Protein AF-A0A3D4XRP5-F1 (afdb_monomer)

Structure (mmCIF, N/CA/C/O backbone):
data_AF-A0A3D4XRP5-F1
#
_entry.id   AF-A0A3D4XRP5-F1
#
loop_
_atom_site.group_PDB
_atom_site.id
_atom_site.type_symbol
_atom_site.label_atom_id
_atom_site.label_al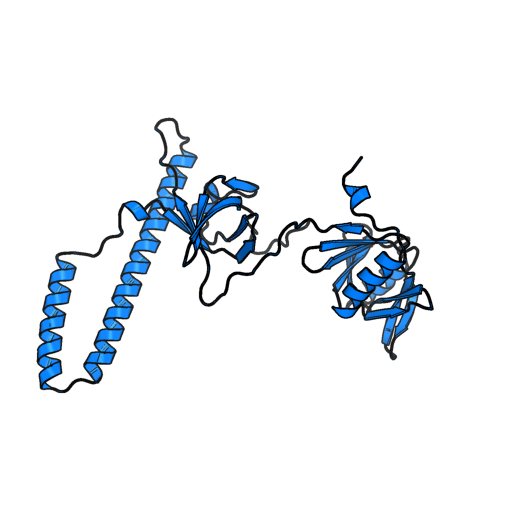t_id
_atom_site.label_comp_id
_atom_site.label_asym_id
_atom_site.label_entity_id
_atom_site.label_seq_id
_atom_site.pdbx_PDB_ins_code
_atom_site.Cartn_x
_atom_site.Cartn_y
_atom_site.Cartn_z
_atom_site.occupancy
_atom_site.B_iso_or_equiv
_atom_site.auth_seq_id
_atom_site.auth_comp_id
_atom_site.auth_asym_id
_atom_site.auth_atom_id
_atom_site.pdbx_PDB_model_num
ATOM 1 N N . MET A 1 1 ? -18.585 21.116 16.606 1.00 37.97 1 MET A N 1
ATOM 2 C CA . MET A 1 1 ? -19.011 19.734 16.906 1.00 37.97 1 MET A CA 1
ATOM 3 C C . MET A 1 1 ? -17.926 18.856 16.323 1.00 37.97 1 MET A C 1
ATOM 5 O O . MET A 1 1 ? -17.648 19.018 15.146 1.00 37.97 1 MET A O 1
ATOM 9 N N . SER A 1 2 ? -17.192 18.111 17.147 1.00 38.34 2 SER A N 1
ATOM 10 C CA . SER A 1 2 ? -16.049 17.314 16.686 1.00 38.34 2 SER A CA 1
ATOM 11 C C . SER A 1 2 ? -16.530 16.203 15.754 1.00 38.34 2 SER A C 1
ATOM 13 O O . SER A 1 2 ? -17.490 15.514 16.096 1.00 38.34 2 SER A O 1
ATOM 15 N N . ASP A 1 3 ? -15.861 16.021 14.612 1.00 48.78 3 ASP A N 1
ATOM 16 C CA . ASP A 1 3 ? -16.167 14.993 13.597 1.00 48.78 3 ASP A CA 1
ATOM 17 C C . ASP A 1 3 ? -16.326 13.574 14.184 1.00 48.78 3 ASP A C 1
ATOM 19 O O . ASP A 1 3 ? -17.028 12.735 13.619 1.00 48.78 3 ASP A O 1
ATOM 23 N N . ASP A 1 4 ? -15.745 13.338 15.362 1.00 53.81 4 ASP A N 1
ATOM 24 C CA . ASP A 1 4 ? -15.741 12.079 16.107 1.00 53.81 4 ASP A CA 1
ATOM 25 C C . ASP A 1 4 ? -17.139 11.589 16.544 1.00 53.81 4 ASP A C 1
ATOM 27 O O . ASP A 1 4 ? -17.409 10.388 16.543 1.00 53.81 4 ASP A O 1
ATOM 31 N N . ASP A 1 5 ? -18.077 12.500 16.840 1.00 60.59 5 ASP A N 1
ATOM 32 C CA . ASP A 1 5 ? -19.443 12.116 17.242 1.00 60.59 5 ASP A CA 1
ATOM 33 C C . ASP A 1 5 ? -20.288 11.631 16.052 1.00 60.59 5 ASP A C 1
ATOM 35 O O . ASP A 1 5 ? -21.207 10.829 16.229 1.00 60.59 5 ASP A O 1
ATOM 39 N N . SER A 1 6 ? -19.973 12.077 14.829 1.00 70.00 6 SER A N 1
ATOM 40 C CA . SER A 1 6 ? -20.727 11.702 13.621 1.00 70.00 6 SER A CA 1
ATOM 41 C C . SER A 1 6 ? -20.531 10.233 13.228 1.00 70.00 6 SER A C 1
ATOM 43 O O . SER A 1 6 ? -21.420 9.619 12.638 1.00 70.00 6 SER A O 1
ATOM 45 N N . ALA A 1 7 ? -19.385 9.654 13.598 1.00 85.56 7 ALA A N 1
ATOM 46 C CA . ALA A 1 7 ? -19.018 8.273 13.302 1.00 85.56 7 ALA A CA 1
ATOM 47 C C . ALA A 1 7 ? -19.453 7.275 14.391 1.00 85.56 7 ALA A C 1
ATOM 49 O O . ALA A 1 7 ? -19.288 6.061 14.225 1.00 85.56 7 ALA A O 1
ATOM 50 N N . MET A 1 8 ? -19.988 7.764 15.515 1.00 92.62 8 MET A N 1
ATOM 51 C CA . MET A 1 8 ? -20.357 6.934 16.656 1.00 92.62 8 MET A CA 1
ATOM 52 C C . MET A 1 8 ? -21.778 6.385 16.509 1.00 92.62 8 MET A C 1
ATOM 54 O O . MET A 1 8 ? -22.776 7.091 16.664 1.00 92.62 8 MET A O 1
ATOM 58 N N . LEU A 1 9 ? -21.896 5.081 16.274 1.00 93.38 9 LEU A N 1
ATOM 59 C CA . LEU A 1 9 ? -23.184 4.402 16.220 1.00 93.38 9 LEU A CA 1
ATOM 60 C C . LEU A 1 9 ? -23.665 4.081 17.634 1.00 93.38 9 LEU A C 1
ATOM 62 O O . LEU A 1 9 ? -22.993 3.370 18.375 1.00 93.38 9 LEU A O 1
ATOM 66 N N . ARG A 1 10 ? -24.861 4.561 17.984 1.00 93.75 10 ARG A N 1
ATOM 67 C CA . ARG A 1 10 ? -25.549 4.253 19.258 1.00 93.75 10 ARG A CA 1
ATOM 68 C C . ARG A 1 10 ? -26.832 3.438 19.068 1.00 93.75 10 ARG A C 1
ATOM 70 O O . ARG A 1 10 ? -27.424 2.951 20.025 1.00 93.75 10 ARG A O 1
ATOM 77 N N . ASN A 1 11 ? -27.291 3.280 17.825 1.00 93.50 11 ASN A N 1
ATOM 78 C CA . ASN A 1 11 ? -28.471 2.478 17.522 1.00 93.50 11 ASN A CA 1
ATOM 79 C C . ASN A 1 11 ? -28.131 0.982 17.609 1.00 93.50 11 ASN A C 1
ATOM 81 O O . ASN A 1 11 ? -27.345 0.472 16.810 1.00 93.50 11 ASN A O 1
ATOM 85 N N . ARG A 1 12 ? -28.778 0.262 18.534 1.00 92.50 12 ARG A N 1
ATOM 86 C CA . ARG A 1 12 ? -28.520 -1.164 18.782 1.00 92.50 12 ARG A CA 1
ATOM 87 C C . ARG A 1 12 ? -28.665 -2.038 17.535 1.00 92.50 12 ARG A C 1
ATOM 89 O O . ARG A 1 12 ? -27.840 -2.919 17.329 1.00 92.50 12 ARG A O 1
ATOM 96 N N . ALA A 1 13 ? -29.671 -1.809 16.690 1.00 92.12 13 ALA A N 1
ATOM 97 C CA . ALA A 1 13 ? -29.862 -2.611 15.480 1.00 92.12 13 ALA A CA 1
ATOM 98 C C . ALA A 1 13 ? -28.708 -2.414 14.482 1.00 92.12 13 ALA A C 1
ATOM 100 O O . ALA A 1 13 ? -28.219 -3.389 13.911 1.00 92.12 13 ALA A O 1
ATOM 101 N N . MET A 1 14 ? -28.222 -1.176 14.328 1.00 92.94 14 MET A N 1
ATOM 102 C CA . MET A 1 14 ? -27.056 -0.878 13.487 1.00 92.94 14 MET A CA 1
ATOM 103 C C . MET A 1 14 ? -25.769 -1.485 14.050 1.00 92.94 14 MET A C 1
ATOM 105 O O . MET A 1 14 ? -25.023 -2.115 13.307 1.00 92.94 14 MET A O 1
ATOM 109 N N . ILE A 1 15 ? -25.538 -1.356 15.361 1.00 95.38 15 ILE A N 1
ATOM 110 C CA . ILE A 1 15 ? -24.381 -1.956 16.043 1.00 95.38 15 ILE A CA 1
ATOM 111 C C . ILE A 1 15 ? -24.353 -3.467 15.793 1.00 95.38 15 ILE A C 1
ATOM 113 O O . ILE A 1 15 ? -23.341 -4.020 15.367 1.00 95.38 15 ILE A O 1
ATOM 117 N N . VAL A 1 16 ? -25.488 -4.134 16.004 1.00 95.25 16 VAL A N 1
ATOM 118 C CA . VAL A 1 16 ? -25.624 -5.580 15.820 1.00 95.25 16 VAL A CA 1
ATOM 119 C C . VAL A 1 16 ? -25.380 -6.000 14.373 1.00 95.25 16 VAL A C 1
ATOM 121 O O . VAL A 1 16 ? -24.673 -6.979 14.145 1.00 95.25 16 VAL A O 1
ATOM 124 N N . ASN A 1 17 ? -25.938 -5.273 13.403 1.00 94.88 17 ASN A N 1
ATOM 125 C CA . ASN A 1 17 ? -25.740 -5.566 11.985 1.00 94.88 17 ASN A CA 1
ATOM 126 C C . ASN A 1 17 ? -24.255 -5.453 11.597 1.00 94.88 17 ASN A C 1
ATOM 128 O O . ASN A 1 17 ? -23.679 -6.378 11.026 1.00 94.88 17 ASN A O 1
ATOM 132 N N . ASN A 1 18 ? -23.603 -4.364 12.002 1.00 95.19 18 ASN A N 1
ATOM 133 C CA . ASN A 1 18 ? -22.201 -4.118 11.689 1.00 95.19 18 ASN A CA 1
ATOM 134 C C . ASN A 1 18 ? -21.276 -5.144 12.363 1.00 95.19 18 ASN A C 1
ATOM 136 O O . ASN A 1 18 ? -20.392 -5.696 11.710 1.00 95.19 18 ASN A O 1
ATOM 140 N N . LEU A 1 19 ? -21.509 -5.483 13.634 1.00 96.00 19 LEU A N 1
ATOM 141 C CA . LEU A 1 19 ? -20.750 -6.534 14.325 1.00 96.00 19 LEU A CA 1
ATOM 142 C C . LEU A 1 19 ? -20.982 -7.917 13.698 1.00 96.00 19 LEU A C 1
ATOM 144 O O . LEU A 1 19 ? -20.038 -8.697 13.577 1.00 96.00 19 LEU A O 1
ATOM 148 N N . ALA A 1 20 ? -22.196 -8.211 13.222 1.00 95.44 20 ALA A N 1
ATOM 149 C CA . ALA A 1 20 ? -22.474 -9.436 12.474 1.00 95.44 20 ALA A CA 1
ATOM 150 C C . ALA A 1 20 ? -21.698 -9.492 11.146 1.00 95.44 20 ALA A C 1
ATOM 152 O O . ALA A 1 20 ? -21.226 -10.564 10.762 1.00 95.44 20 ALA A O 1
ATOM 153 N N . MET A 1 21 ? -21.500 -8.354 10.468 1.00 95.88 21 MET A N 1
ATOM 154 C CA . MET A 1 21 ? -20.631 -8.282 9.289 1.00 95.88 21 MET A CA 1
ATOM 155 C C . MET A 1 21 ? -19.173 -8.605 9.635 1.00 95.88 21 MET A C 1
ATOM 157 O O . MET A 1 21 ? -18.540 -9.364 8.900 1.00 95.88 21 MET A O 1
ATOM 161 N N . LEU A 1 22 ? -18.652 -8.095 10.754 1.00 96.31 22 LEU A N 1
ATOM 162 C CA . LEU A 1 22 ? -17.289 -8.410 11.202 1.00 96.31 22 LEU A CA 1
ATOM 163 C C . LEU A 1 22 ? -17.122 -9.901 11.527 1.00 96.31 22 LEU A C 1
ATOM 165 O O . LEU A 1 22 ? -16.158 -10.530 11.093 1.00 96.31 22 LEU A O 1
ATOM 169 N N . VAL A 1 23 ? -18.094 -10.485 12.236 1.00 96.44 23 VAL A N 1
ATOM 170 C CA . VAL A 1 23 ? -18.140 -11.922 12.555 1.00 96.44 23 VAL A CA 1
ATOM 171 C C . VAL A 1 23 ? -18.177 -12.767 11.281 1.00 96.44 23 VAL A C 1
ATOM 173 O O . VAL A 1 23 ? -17.403 -13.711 11.133 1.00 96.44 23 VAL A O 1
ATOM 176 N N . LYS A 1 24 ? -19.045 -12.417 10.323 1.00 95.75 24 LYS A N 1
ATOM 177 C CA . LYS A 1 24 ? -19.180 -13.144 9.051 1.00 95.75 24 LYS A CA 1
ATOM 178 C C . LYS A 1 24 ? -17.863 -13.194 8.272 1.00 95.75 24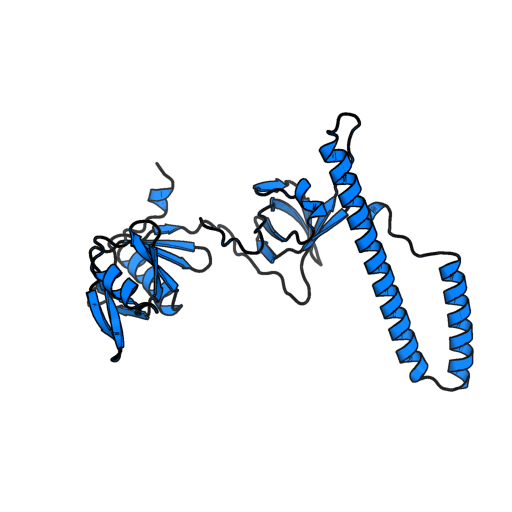 LYS A C 1
ATOM 180 O O . LYS A 1 24 ? -17.574 -14.207 7.640 1.00 95.75 24 LYS A O 1
ATOM 185 N N . ASN A 1 25 ? -17.073 -12.122 8.331 1.00 94.44 25 ASN A N 1
ATOM 186 C CA . ASN A 1 25 ? -15.774 -12.025 7.666 1.00 94.44 25 ASN A CA 1
ATOM 187 C C . ASN A 1 25 ? -14.600 -12.494 8.542 1.00 94.44 25 ASN A C 1
ATOM 189 O O . ASN A 1 25 ? -13.457 -12.387 8.106 1.00 94.44 25 ASN A O 1
ATOM 193 N N . LYS A 1 26 ? -14.863 -13.017 9.752 1.00 92.00 26 LYS A N 1
ATOM 194 C CA . LYS A 1 26 ? -13.847 -13.451 10.725 1.00 92.00 26 LYS A CA 1
ATOM 195 C C . LYS A 1 26 ? -12.766 -12.390 10.938 1.00 92.00 26 LYS A C 1
ATOM 197 O O . LYS A 1 26 ? -11.572 -12.674 10.862 1.00 92.00 26 LYS A O 1
ATOM 202 N N . CYS A 1 27 ? -13.186 -11.144 11.145 1.00 90.81 27 CYS A N 1
ATOM 203 C CA . CYS A 1 27 ? -12.250 -10.041 11.293 1.00 90.81 27 CYS A CA 1
ATOM 204 C C . CYS A 1 27 ? -11.334 -10.248 12.502 1.00 90.81 27 CYS A C 1
ATOM 206 O O . CYS A 1 27 ? -11.801 -10.536 13.609 1.00 90.81 27 CYS A O 1
ATOM 208 N N . ASN A 1 28 ? -10.038 -10.029 12.281 1.00 94.31 28 ASN A N 1
ATOM 209 C CA . ASN A 1 28 ? -9.062 -9.894 13.351 1.00 94.31 28 ASN A CA 1
ATOM 210 C C . ASN A 1 28 ? -9.338 -8.607 14.129 1.00 94.31 28 ASN A C 1
ATOM 212 O O . ASN A 1 28 ? -9.561 -7.549 13.537 1.00 94.31 28 ASN A O 1
ATOM 216 N N . VAL A 1 29 ? -9.295 -8.685 15.450 1.00 95.56 29 VAL A N 1
ATOM 217 C CA . VAL A 1 29 ? -9.537 -7.568 16.357 1.00 95.56 29 VAL A CA 1
ATOM 218 C C . VAL A 1 29 ? -8.400 -7.499 17.364 1.00 95.56 29 VAL A C 1
ATOM 220 O O . VAL A 1 29 ? -8.018 -8.504 17.957 1.00 95.56 29 VAL A O 1
ATOM 223 N N . SER A 1 30 ? -7.871 -6.300 17.570 1.00 96.31 30 SER A N 1
ATOM 224 C CA . SER A 1 30 ? -6.855 -6.029 18.581 1.00 96.31 30 SER A CA 1
ATOM 225 C C . SER A 1 30 ? -7.525 -5.505 19.846 1.00 96.31 30 SER A C 1
ATOM 227 O O . SER A 1 30 ? -8.143 -4.441 19.819 1.00 96.31 30 SER A O 1
ATOM 229 N N . ALA A 1 31 ? -7.391 -6.232 20.953 1.00 95.75 31 ALA A N 1
ATOM 230 C CA . ALA A 1 31 ? -7.845 -5.811 22.273 1.00 95.75 31 ALA A CA 1
ATOM 231 C C . ALA A 1 31 ? -6.710 -5.100 23.026 1.00 95.75 31 ALA A C 1
ATOM 233 O O . ALA A 1 31 ? -5.609 -5.641 23.145 1.00 95.75 31 ALA A O 1
ATOM 234 N N . SER A 1 32 ? -6.959 -3.896 23.536 1.00 92.94 32 SER A N 1
ATOM 235 C CA . SER A 1 32 ? -5.997 -3.135 24.340 1.00 92.94 32 SER A CA 1
ATOM 236 C C . SER A 1 32 ? -5.906 -3.697 25.756 1.00 92.94 32 SER A C 1
ATOM 238 O O . SER A 1 32 ? -6.923 -3.871 26.428 1.00 92.94 32 SER A O 1
ATOM 240 N N . LEU A 1 33 ? -4.682 -3.964 26.220 1.00 89.62 33 LEU A N 1
ATOM 241 C CA . LEU A 1 33 ? -4.407 -4.532 27.546 1.00 89.62 33 LEU A CA 1
ATOM 242 C C . LEU A 1 33 ? -3.880 -3.495 28.552 1.00 89.62 33 LEU A C 1
ATOM 244 O O . LEU A 1 33 ? -3.468 -3.857 29.655 1.00 89.62 33 LEU A O 1
ATOM 248 N N . GLY A 1 34 ? -3.869 -2.217 28.162 1.00 81.69 34 GLY A N 1
ATOM 249 C CA . GLY A 1 34 ? -3.221 -1.127 28.888 1.00 81.69 34 GLY A CA 1
ATOM 250 C C . GLY A 1 34 ? -1.795 -0.850 28.396 1.00 81.69 34 GLY A C 1
ATOM 251 O O . GLY A 1 34 ? -1.057 -1.745 27.981 1.00 81.69 34 GLY A O 1
ATOM 252 N N . GLY A 1 35 ? -1.396 0.424 28.424 1.00 81.38 35 GLY A N 1
ATOM 253 C CA . GLY A 1 35 ? -0.098 0.857 27.903 1.00 81.38 35 GLY A CA 1
ATOM 254 C C . GLY A 1 35 ? 0.025 0.626 26.392 1.00 81.38 35 GLY A C 1
ATOM 255 O O . GLY A 1 35 ? -0.789 1.124 25.621 1.00 81.38 35 GLY A O 1
ATOM 256 N N . LYS A 1 36 ? 1.064 -0.106 25.965 1.00 83.56 36 LYS A N 1
ATOM 257 C CA . LYS A 1 36 ? 1.329 -0.437 24.547 1.00 83.56 36 LYS A CA 1
ATOM 258 C C . LYS A 1 36 ? 1.004 -1.893 24.187 1.00 83.56 36 LYS A C 1
ATOM 260 O O . LYS A 1 36 ? 1.242 -2.300 23.051 1.00 83.56 36 LYS A O 1
ATOM 265 N N . GLU A 1 37 ? 0.517 -2.687 25.137 1.00 88.38 37 GLU A N 1
ATOM 266 C CA . GLU A 1 37 ? 0.269 -4.114 24.934 1.00 88.38 37 GLU A CA 1
ATOM 267 C C . GLU A 1 37 ? -1.120 -4.352 24.338 1.00 88.38 37 GLU A C 1
ATOM 269 O O . GLU A 1 37 ? -2.115 -3.771 24.774 1.00 88.38 37 GLU A O 1
ATOM 274 N N . THR A 1 38 ? -1.187 -5.237 23.345 1.00 93.69 38 THR A N 1
ATOM 275 C CA . THR A 1 38 ? -2.438 -5.626 22.687 1.00 93.69 38 THR A CA 1
ATOM 276 C C . THR A 1 38 ? -2.494 -7.138 22.511 1.00 93.69 38 THR A C 1
ATOM 278 O O . THR A 1 38 ? -1.463 -7.787 22.336 1.00 93.69 38 THR A O 1
ATOM 281 N N . LEU A 1 39 ? -3.701 -7.694 22.566 1.00 95.44 39 LEU A N 1
ATOM 282 C CA . LEU A 1 39 ? -3.988 -9.082 22.219 1.00 95.44 39 LEU A CA 1
ATOM 283 C C . LEU A 1 39 ? -4.680 -9.118 20.859 1.00 95.44 39 LEU A C 1
ATOM 285 O O . LEU A 1 39 ? -5.717 -8.480 20.686 1.00 95.44 39 LEU A O 1
ATOM 289 N N . LEU A 1 40 ? -4.148 -9.898 19.922 1.00 95.94 40 LEU A N 1
ATOM 290 C CA . LEU A 1 40 ? -4.849 -10.206 18.680 1.00 95.94 40 LEU A CA 1
ATOM 291 C C . LEU A 1 40 ? -5.832 -11.360 18.915 1.00 95.94 40 LEU A C 1
ATOM 293 O O . LEU A 1 40 ? -5.440 -12.424 19.393 1.00 95.94 40 LEU A O 1
ATOM 297 N N . THR A 1 41 ? -7.096 -11.141 18.574 1.00 95.25 41 THR A N 1
ATOM 298 C CA . THR A 1 41 ? -8.198 -12.109 18.661 1.00 95.25 41 THR A CA 1
ATOM 299 C C . THR A 1 41 ? -9.067 -12.024 17.397 1.00 95.25 41 THR A C 1
ATOM 301 O O . THR A 1 41 ? -8.816 -11.199 16.518 1.00 95.25 41 THR A O 1
ATOM 304 N N . VAL A 1 42 ? -10.076 -12.884 17.268 1.00 96.62 42 VAL A N 1
ATOM 305 C CA . VAL A 1 42 ? -10.981 -12.962 16.113 1.00 96.62 42 VAL A CA 1
ATOM 306 C C . VAL A 1 42 ? -12.424 -12.984 16.591 1.00 96.62 42 VAL A C 1
ATOM 308 O O . VAL A 1 42 ? -12.754 -13.711 17.523 1.00 96.62 42 VAL A O 1
ATOM 311 N N . LEU A 1 43 ? -13.306 -12.233 15.931 1.00 95.88 43 LEU A N 1
ATOM 312 C CA . LEU A 1 43 ? -14.751 -12.323 16.159 1.00 95.88 43 LEU A CA 1
ATOM 313 C C . LEU A 1 43 ? -15.305 -13.606 15.518 1.00 95.88 43 LEU A C 1
ATOM 315 O O . LEU A 1 43 ? -15.298 -13.735 14.293 1.00 95.88 43 LEU A O 1
ATOM 319 N N . ILE A 1 44 ? -15.795 -14.549 16.331 1.00 95.69 44 ILE A N 1
ATOM 320 C CA . ILE A 1 44 ? -16.234 -15.875 15.855 1.00 95.69 44 ILE A CA 1
ATOM 321 C C . ILE A 1 44 ? -17.752 -15.958 15.695 1.00 95.69 44 ILE A C 1
ATOM 323 O O . ILE A 1 44 ? -18.243 -16.555 14.735 1.00 95.69 44 ILE A O 1
ATOM 327 N N . ALA A 1 45 ? -18.510 -15.416 16.649 1.00 96.00 45 ALA A N 1
ATOM 328 C CA . ALA A 1 45 ? -19.965 -15.533 16.656 1.00 96.00 45 ALA A CA 1
ATOM 329 C C . ALA A 1 45 ? -20.633 -14.347 17.355 1.00 96.00 45 ALA A C 1
ATOM 331 O O . ALA A 1 45 ? -20.053 -13.716 18.235 1.00 96.00 45 ALA A O 1
ATOM 332 N N . ILE A 1 46 ? -21.885 -14.086 16.990 1.00 95.44 46 ILE A N 1
ATOM 333 C CA . ILE A 1 46 ? -22.765 -13.128 17.659 1.00 95.44 46 ILE A CA 1
ATOM 334 C C . ILE A 1 46 ? -24.079 -13.828 18.011 1.00 95.44 46 ILE A C 1
ATOM 336 O O . ILE A 1 46 ? -24.670 -14.510 17.174 1.00 95.44 46 ILE A O 1
ATOM 340 N N . ASN A 1 47 ? -24.530 -13.682 19.256 1.00 93.38 47 ASN A N 1
ATOM 341 C CA . ASN A 1 47 ? -25.809 -14.190 19.731 1.00 93.38 47 ASN A CA 1
ATOM 342 C C . ASN A 1 47 ? -26.764 -13.020 19.984 1.00 93.38 47 ASN A C 1
ATOM 344 O O . ASN A 1 47 ? -26.677 -12.315 20.989 1.00 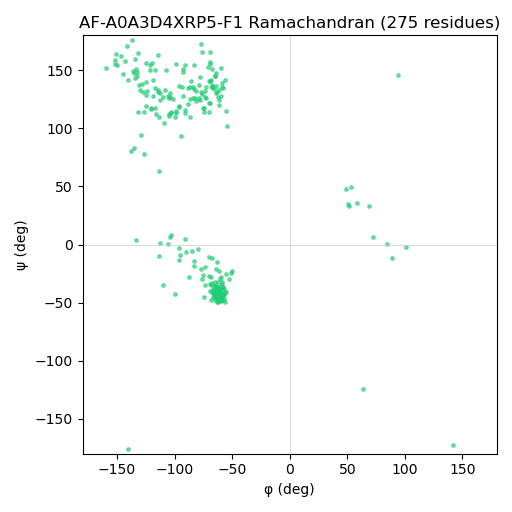93.38 47 ASN A O 1
ATOM 348 N N . HIS A 1 48 ? -27.717 -12.839 19.072 1.00 87.50 48 HIS A N 1
ATOM 349 C CA . HIS A 1 48 ? -28.702 -11.762 19.151 1.00 87.50 48 HIS A CA 1
ATOM 350 C C . HIS A 1 48 ? -29.649 -11.885 20.351 1.00 87.50 48 HIS A C 1
ATOM 352 O O . HIS A 1 48 ? -30.077 -10.863 20.881 1.00 87.50 48 HIS A O 1
ATOM 358 N N . LYS A 1 49 ? -29.980 -13.115 20.774 1.00 86.81 49 LYS A N 1
ATOM 359 C CA . LYS A 1 49 ? -30.922 -13.356 21.878 1.00 86.81 49 LYS A CA 1
ATOM 360 C C . LYS A 1 49 ? -30.285 -13.056 23.228 1.00 86.81 49 LYS A C 1
ATOM 362 O O . LYS A 1 49 ? -30.901 -12.406 24.061 1.00 86.81 49 LYS A O 1
ATOM 367 N N . GLU A 1 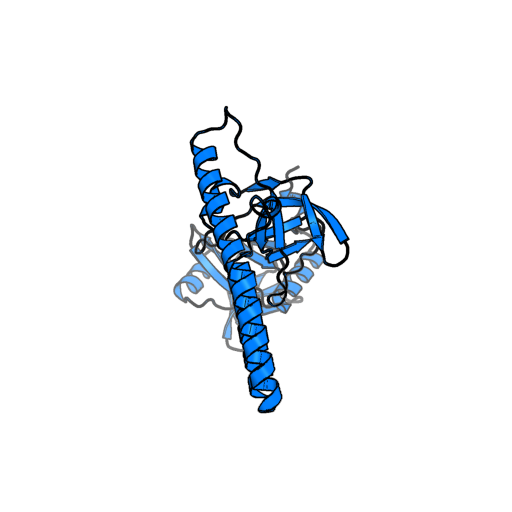50 ? -29.055 -13.519 23.422 1.00 88.44 50 GLU A N 1
ATOM 368 C CA . GLU A 1 50 ? -28.311 -13.308 24.670 1.00 88.44 50 GLU A CA 1
ATOM 369 C C . GLU A 1 50 ? -27.611 -11.947 24.715 1.00 88.44 50 GLU A C 1
ATOM 371 O O . GLU A 1 50 ? -27.181 -11.509 25.777 1.00 88.44 50 GLU A O 1
ATOM 376 N N . GLY A 1 51 ? -27.503 -11.258 23.577 1.00 92.12 51 GLY A N 1
ATOM 377 C CA . GLY A 1 51 ? -26.808 -9.980 23.498 1.00 92.12 51 GLY A CA 1
ATOM 378 C C . GLY A 1 51 ? -25.299 -10.124 23.687 1.00 92.12 51 GLY A C 1
ATOM 379 O O . GLY A 1 51 ? -24.677 -9.231 24.261 1.00 92.12 51 GLY A O 1
ATOM 380 N N . THR A 1 52 ? -24.722 -11.240 23.234 1.00 94.94 52 THR A N 1
ATOM 381 C CA . THR A 1 52 ? -23.312 -11.587 23.450 1.00 94.94 52 THR A CA 1
ATOM 382 C C . THR A 1 52 ? -22.558 -11.782 22.143 1.00 94.94 52 THR A C 1
ATOM 384 O O . THR A 1 52 ? -23.127 -12.114 21.100 1.00 94.94 52 THR A O 1
ATOM 387 N N . ILE A 1 53 ? -21.249 -11.572 22.202 1.00 96.44 53 ILE A N 1
ATOM 388 C CA . ILE A 1 53 ? -20.306 -11.811 21.115 1.00 96.44 53 ILE A CA 1
ATOM 389 C C . ILE A 1 53 ? -19.221 -12.741 21.638 1.00 96.44 53 ILE A C 1
ATOM 391 O O . ILE A 1 53 ? -18.765 -12.611 22.775 1.00 96.44 53 ILE A O 1
ATOM 395 N N . VAL A 1 54 ? -18.824 -13.684 20.793 1.00 96.81 54 VAL A N 1
ATOM 396 C CA . VAL A 1 54 ? -17.780 -14.662 21.071 1.00 96.81 54 VAL A CA 1
ATOM 397 C C . VAL A 1 54 ? -16.529 -14.281 20.295 1.00 96.81 54 VAL A C 1
ATOM 399 O O . VAL A 1 54 ? -16.590 -14.119 19.071 1.00 96.81 54 VAL A O 1
ATOM 402 N N . LEU A 1 55 ? -15.402 -14.186 20.997 1.00 97.00 55 LEU A N 1
ATOM 403 C CA . LEU A 1 55 ? -14.085 -13.995 20.402 1.00 97.00 55 LEU A CA 1
ATOM 404 C C . LEU A 1 55 ? -13.176 -15.180 20.698 1.00 97.00 55 LEU A C 1
ATOM 406 O O . LEU A 1 55 ? -13.305 -15.825 21.739 1.00 97.00 55 LEU A O 1
ATOM 410 N N . ASP A 1 56 ? -12.252 -15.449 19.787 1.00 96.06 56 ASP A N 1
ATOM 411 C CA . ASP A 1 56 ? -11.266 -16.508 19.973 1.00 96.06 56 ASP A CA 1
ATOM 412 C C . ASP A 1 56 ? -10.262 -16.165 21.072 1.00 96.06 56 ASP A C 1
ATOM 414 O O . ASP A 1 56 ? -9.997 -14.993 21.360 1.00 96.06 56 ASP A O 1
ATOM 418 N N . TYR A 1 57 ? -9.640 -17.180 21.652 1.00 94.94 57 TYR A N 1
ATOM 419 C CA . TYR A 1 57 ? -8.424 -16.948 22.416 1.00 94.94 57 TYR A CA 1
ATOM 420 C C . TYR A 1 57 ? -7.292 -16.546 21.475 1.00 94.94 57 TYR A C 1
ATOM 422 O O . TYR A 1 57 ? -7.155 -17.065 20.369 1.00 94.94 57 TYR A O 1
ATOM 430 N N . GLY A 1 58 ? -6.470 -15.593 21.909 1.00 91.56 58 GLY A N 1
ATOM 431 C CA . GLY A 1 58 ? -5.246 -15.293 21.182 1.00 91.56 58 GLY A CA 1
ATOM 432 C C . GLY A 1 58 ? -4.177 -16.346 21.465 1.00 91.56 58 GLY A C 1
ATOM 433 O O . GLY A 1 58 ? -4.313 -17.194 22.347 1.00 91.56 58 GLY A O 1
ATOM 434 N N . SER A 1 59 ? -3.065 -16.258 20.743 1.00 90.31 59 SER A N 1
ATOM 435 C CA . SER A 1 59 ? -1.977 -17.243 20.804 1.00 90.31 59 SER A CA 1
ATOM 436 C C . SER A 1 59 ? -1.172 -17.248 22.111 1.00 90.31 59 SER A C 1
ATOM 438 O O . SER A 1 59 ? -0.361 -18.146 22.319 1.00 90.31 59 SER A O 1
ATOM 440 N N . SER A 1 60 ? -1.354 -16.256 22.989 1.00 93.31 60 SER A N 1
ATOM 441 C CA . SER A 1 60 ? -0.605 -16.128 24.242 1.00 93.31 60 SER A CA 1
ATOM 442 C C . SER A 1 60 ? -1.518 -16.252 25.455 1.00 93.31 60 SER A C 1
ATOM 444 O O . SER A 1 60 ? -2.284 -15.338 25.759 1.00 93.31 60 SER A O 1
ATOM 446 N N . ASP A 1 61 ? -1.358 -17.333 26.220 1.00 92.06 61 ASP A N 1
ATOM 447 C CA . ASP A 1 61 ? -2.101 -17.560 27.467 1.00 92.06 61 ASP A CA 1
ATOM 448 C C . ASP A 1 61 ? -1.894 -16.453 28.503 1.00 92.06 61 ASP A C 1
ATOM 450 O O . ASP A 1 61 ? -2.806 -16.115 29.260 1.00 92.06 61 ASP A O 1
ATOM 454 N N . PHE A 1 62 ? -0.695 -15.866 28.536 1.00 93.62 62 PHE A N 1
ATOM 455 C CA . PHE A 1 62 ? -0.396 -14.730 29.402 1.00 93.62 62 PHE A CA 1
ATOM 456 C C . PHE A 1 62 ? -1.267 -13.520 29.043 1.00 93.62 62 PHE A C 1
ATOM 458 O O . PHE A 1 62 ? -1.914 -12.942 29.917 1.00 93.62 62 PHE A O 1
ATOM 465 N N . LEU A 1 63 ? -1.330 -13.170 27.755 1.00 94.31 63 LEU A N 1
ATOM 466 C CA . LEU A 1 63 ? -2.146 -12.053 27.282 1.00 94.31 63 LEU A CA 1
ATOM 467 C C . LEU A 1 63 ? -3.647 -12.358 27.396 1.00 94.31 63 LEU A C 1
ATOM 469 O O . LEU A 1 63 ? -4.415 -11.464 27.746 1.00 94.31 63 LEU A O 1
ATOM 473 N N . ASN A 1 64 ? -4.056 -13.616 27.199 1.00 95.19 64 ASN A N 1
ATOM 474 C CA . ASN A 1 64 ? -5.436 -14.057 27.405 1.00 95.19 64 ASN A CA 1
ATOM 475 C C . ASN A 1 64 ? -5.879 -13.825 28.858 1.00 95.19 64 ASN A C 1
ATOM 477 O O . ASN A 1 64 ? -6.913 -13.207 29.105 1.00 95.19 64 ASN A O 1
ATOM 481 N N . LYS A 1 65 ? -5.062 -14.250 29.832 1.00 93.88 65 LYS A N 1
ATOM 482 C CA . LYS A 1 65 ? -5.321 -14.008 31.262 1.00 93.88 65 LYS A CA 1
ATOM 483 C C . LYS A 1 65 ? -5.318 -12.522 31.606 1.00 93.88 65 LYS A C 1
ATOM 485 O O . LYS A 1 65 ? -6.112 -12.088 32.435 1.00 93.88 65 LYS A O 1
ATOM 490 N N . LYS A 1 66 ? -4.440 -11.745 30.969 1.00 94.12 66 LYS A N 1
ATOM 491 C CA . LYS A 1 66 ? -4.358 -10.298 31.170 1.00 94.12 66 LYS A CA 1
ATOM 492 C C . LYS A 1 66 ? -5.603 -9.579 30.658 1.00 94.12 66 LYS A C 1
ATOM 494 O O . LYS A 1 66 ? -6.106 -8.717 31.361 1.00 94.12 66 LYS A O 1
ATOM 499 N N . LEU A 1 67 ? -6.150 -9.957 29.501 1.00 94.88 67 LEU A N 1
ATOM 500 C CA . LEU A 1 67 ? -7.379 -9.344 28.982 1.00 94.88 67 LEU A CA 1
ATOM 501 C C . LEU A 1 67 ? -8.546 -9.470 29.972 1.00 94.88 67 LEU A C 1
ATOM 503 O O . LEU A 1 67 ? -9.304 -8.521 30.151 1.00 94.88 67 LEU A O 1
ATOM 507 N N . LEU A 1 68 ? -8.655 -10.610 30.659 1.00 94.69 68 LEU A N 1
ATOM 508 C CA . LEU A 1 68 ? -9.707 -10.861 31.649 1.00 94.69 68 LEU A CA 1
ATOM 509 C C . LEU A 1 68 ? -9.638 -9.935 32.876 1.00 94.69 68 LEU A C 1
ATOM 511 O O . LEU A 1 68 ? -10.639 -9.786 33.573 1.00 94.69 68 LEU A O 1
ATOM 515 N N . SER A 1 69 ? -8.482 -9.326 33.166 1.00 92.38 69 SER A N 1
ATOM 516 C CA . SER A 1 69 ? -8.328 -8.383 34.283 1.00 92.38 69 SER A CA 1
ATOM 517 C C . SER A 1 69 ? -8.481 -6.914 33.876 1.00 92.38 69 SER A C 1
ATOM 519 O O . SER A 1 69 ? -8.565 -6.045 34.748 1.00 92.38 69 SER A O 1
ATOM 521 N N . VAL A 1 70 ? -8.546 -6.620 32.573 1.00 92.62 70 VAL A N 1
ATOM 522 C CA . VAL A 1 70 ? -8.724 -5.259 32.055 1.00 92.62 70 VAL A CA 1
ATOM 523 C C . VAL A 1 70 ? -10.165 -4.816 32.286 1.00 92.62 70 VAL A C 1
ATOM 525 O O . VAL A 1 70 ? -11.116 -5.486 31.887 1.00 92.62 70 VAL A O 1
ATOM 528 N N . LYS A 1 71 ? -10.329 -3.650 32.916 1.00 90.19 71 LYS A N 1
ATOM 529 C CA . LYS A 1 71 ? -11.625 -2.970 33.005 1.00 90.19 71 LYS A CA 1
ATOM 530 C C . LYS A 1 71 ? -11.845 -2.145 31.744 1.00 90.19 71 LYS A C 1
ATOM 532 O O . LYS A 1 71 ? -10.939 -1.421 31.342 1.00 90.19 71 LYS A O 1
ATOM 537 N N . ASN A 1 72 ? -13.044 -2.215 31.175 1.00 91.69 72 ASN A N 1
ATOM 538 C CA . ASN A 1 72 ? -13.426 -1.473 29.974 1.00 91.69 72 ASN A CA 1
ATOM 539 C C . ASN A 1 72 ? -12.467 -1.653 28.774 1.00 91.69 72 ASN A C 1
ATOM 541 O O . ASN A 1 72 ? -12.011 -0.651 28.215 1.00 91.69 72 ASN A O 1
ATOM 545 N N . PRO A 1 73 ? -12.094 -2.891 28.386 1.00 93.94 73 PRO A N 1
ATOM 546 C CA . PRO A 1 73 ? -11.160 -3.101 27.285 1.00 93.94 73 PRO A CA 1
ATOM 547 C C . PRO A 1 73 ? -11.669 -2.493 25.975 1.00 93.94 73 PRO A C 1
ATOM 549 O O . PRO A 1 73 ? -12.829 -2.668 25.591 1.00 93.94 73 PRO A O 1
ATOM 552 N N . GLN A 1 74 ? -10.759 -1.810 25.278 1.00 95.25 74 GLN A N 1
ATOM 553 C CA . GLN A 1 74 ? -10.981 -1.279 23.937 1.00 95.25 74 GLN A CA 1
ATOM 554 C C . GLN A 1 74 ? -10.606 -2.320 22.887 1.00 95.25 74 GLN A C 1
ATOM 556 O O . GLN A 1 74 ? -9.525 -2.907 22.939 1.00 95.25 74 GLN A O 1
ATOM 561 N N . PHE A 1 75 ? -11.466 -2.479 21.893 1.00 96.81 75 PHE A N 1
ATOM 562 C CA . PHE A 1 75 ? -11.267 -3.342 20.741 1.00 96.81 75 PHE A CA 1
ATOM 563 C C . PHE A 1 75 ? -11.176 -2.495 19.480 1.00 96.81 75 PHE A C 1
ATOM 565 O O . PHE A 1 75 ? -12.007 -1.616 19.264 1.00 96.81 75 PHE A O 1
ATOM 572 N N . ASN A 1 76 ? -10.179 -2.773 18.643 1.00 96.00 76 ASN A N 1
ATOM 573 C CA . ASN A 1 76 ? -9.924 -2.049 17.403 1.00 96.00 76 ASN A CA 1
ATOM 574 C C . ASN A 1 76 ? -9.795 -3.021 16.230 1.00 96.00 76 ASN A C 1
ATOM 576 O O . ASN A 1 76 ? -9.145 -4.062 16.341 1.00 96.00 76 ASN A O 1
ATOM 580 N N . THR A 1 77 ? -10.380 -2.674 15.089 1.00 95.25 77 THR A N 1
ATOM 581 C CA . THR A 1 77 ? -10.188 -3.400 13.830 1.00 95.25 77 THR A CA 1
ATOM 582 C C . THR A 1 77 ? -10.347 -2.470 12.630 1.00 95.25 77 THR A C 1
ATOM 584 O O . THR A 1 77 ? -10.862 -1.357 12.742 1.00 95.25 77 THR A O 1
ATOM 587 N N . VAL A 1 78 ? -9.884 -2.926 11.469 1.00 91.69 78 VAL A N 1
ATOM 588 C CA . VAL A 1 78 ? -10.114 -2.265 10.186 1.00 91.69 78 VAL A CA 1
ATOM 589 C C . VAL A 1 78 ? -10.840 -3.245 9.279 1.00 91.69 78 VAL A C 1
ATOM 591 O O . VAL A 1 78 ? -10.306 -4.297 8.933 1.00 91.69 78 VAL A O 1
ATOM 594 N N . PHE A 1 79 ? -12.054 -2.888 8.872 1.00 90.50 79 PHE A N 1
ATOM 595 C CA . PHE A 1 79 ? -12.895 -3.714 8.014 1.00 90.50 79 PHE A CA 1
ATOM 596 C C . PHE A 1 79 ? -13.081 -3.045 6.654 1.00 90.50 79 PHE A C 1
ATOM 598 O O . PHE A 1 79 ? -13.729 -2.010 6.555 1.00 90.50 79 PHE A O 1
ATOM 605 N N . ASN A 1 80 ? -12.489 -3.598 5.592 1.00 84.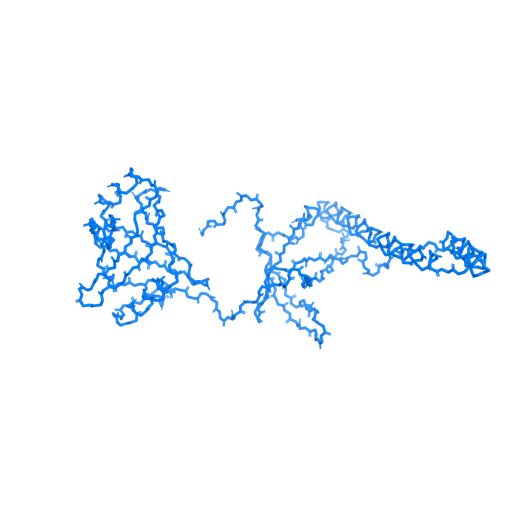44 80 ASN A N 1
ATOM 606 C CA . ASN A 1 80 ? -12.543 -3.026 4.236 1.00 84.44 80 ASN A CA 1
ATOM 607 C C . ASN A 1 80 ? -12.134 -1.534 4.165 1.00 84.44 80 ASN A C 1
ATOM 609 O O . ASN A 1 80 ? -12.640 -0.762 3.352 1.00 84.44 80 ASN A O 1
ATOM 613 N N . GLY A 1 81 ? -11.195 -1.119 5.022 1.00 79.94 81 GLY A N 1
ATOM 614 C CA . GLY A 1 81 ? -10.740 0.271 5.137 1.00 79.94 81 GLY A CA 1
ATOM 615 C C . GLY A 1 81 ? -11.589 1.164 6.049 1.00 79.94 81 GLY A C 1
ATOM 616 O O . GLY A 1 81 ? -11.249 2.335 6.202 1.00 79.94 81 GLY A O 1
ATOM 617 N N . ILE A 1 82 ? -12.645 0.624 6.662 1.00 88.44 82 ILE A N 1
ATOM 618 C CA . ILE A 1 82 ? -13.453 1.276 7.698 1.00 88.44 82 ILE A CA 1
ATOM 619 C C . ILE A 1 82 ? -12.765 1.060 9.042 1.00 88.44 82 ILE A C 1
ATOM 621 O O . ILE A 1 82 ? -12.478 -0.081 9.411 1.00 88.44 82 ILE A O 1
ATOM 625 N N . GLN A 1 83 ? -12.506 2.141 9.771 1.00 92.12 83 GLN A N 1
ATOM 626 C CA . GLN A 1 83 ? -11.985 2.057 11.130 1.00 92.12 83 GLN A CA 1
ATOM 627 C C . GLN A 1 83 ? -13.124 1.736 12.088 1.00 92.12 83 GLN A C 1
ATOM 629 O O . GLN A 1 83 ? -14.145 2.427 12.111 1.00 92.12 83 GLN A O 1
ATOM 634 N N . VAL A 1 84 ? -12.941 0.677 12.872 1.00 95.44 84 VAL A N 1
ATOM 635 C CA . VAL A 1 84 ? -13.936 0.215 13.830 1.00 95.44 84 VAL A CA 1
ATOM 636 C C . VAL A 1 84 ? -13.315 0.141 15.213 1.00 95.44 84 VAL A C 1
ATOM 638 O O . VAL A 1 84 ? -12.266 -0.480 15.396 1.00 95.44 84 VAL A O 1
ATOM 641 N N . SER A 1 85 ? -13.982 0.749 16.189 1.00 96.31 85 SER A N 1
ATOM 642 C CA . SER A 1 85 ? -13.578 0.685 17.591 1.00 96.31 85 SER A CA 1
ATOM 643 C C . SER A 1 85 ? -14.789 0.553 18.505 1.00 96.31 85 SER A C 1
ATOM 645 O O . SER A 1 85 ? -15.835 1.149 18.257 1.00 96.31 85 SER A O 1
ATOM 647 N N . PHE A 1 86 ? -14.672 -0.235 19.566 1.00 96.56 86 PHE A N 1
ATOM 648 C CA . PHE A 1 86 ? -15.706 -0.339 20.592 1.00 96.56 86 PHE A CA 1
ATOM 649 C C . PHE A 1 86 ? -15.096 -0.709 21.937 1.00 96.56 86 PHE A C 1
ATOM 651 O O . PHE A 1 86 ? -13.995 -1.252 22.013 1.00 96.56 86 PHE A O 1
ATOM 658 N N . HIS A 1 87 ? -15.830 -0.411 23.001 1.00 95.25 87 HIS A N 1
ATOM 659 C CA . HIS A 1 87 ? -15.471 -0.777 24.364 1.00 95.25 87 HIS A CA 1
ATOM 660 C C . HIS A 1 87 ? -16.591 -1.627 24.949 1.00 95.25 87 HIS A C 1
ATOM 662 O O . HIS A 1 87 ? -17.756 -1.466 24.586 1.00 95.25 87 HIS A O 1
ATOM 668 N N . VAL A 1 88 ? -16.233 -2.525 25.855 1.00 94.69 88 VAL A N 1
ATOM 669 C CA . VAL A 1 88 ? -17.183 -3.343 26.619 1.00 94.69 88 VAL A CA 1
ATOM 670 C C . VAL A 1 88 ? -16.788 -3.314 28.077 1.00 94.69 88 VAL A C 1
ATOM 672 O O . VAL A 1 88 ? -15.604 -3.203 28.369 1.00 94.69 88 VAL A O 1
ATOM 675 N N . ASP A 1 89 ? -17.746 -3.465 28.984 1.00 91.00 89 ASP A N 1
ATOM 676 C CA . ASP A 1 89 ? -17.470 -3.351 30.418 1.00 91.00 89 ASP A CA 1
ATOM 677 C C . ASP A 1 89 ? -16.459 -4.395 30.901 1.00 91.00 89 ASP A C 1
ATOM 679 O O . ASP A 1 89 ? -15.499 -4.085 31.616 1.00 91.00 89 ASP A O 1
ATOM 683 N N . GLN A 1 90 ? -16.677 -5.653 30.502 1.00 91.19 90 GLN A N 1
ATOM 684 C CA . GLN A 1 90 ? -15.851 -6.787 30.896 1.00 91.19 90 GLN A CA 1
ATOM 685 C C . GLN A 1 90 ? -15.810 -7.891 29.845 1.00 91.19 90 GLN A C 1
ATOM 687 O O . GLN A 1 90 ? -16.751 -8.104 29.079 1.00 91.19 90 GLN A O 1
ATOM 692 N N . VAL A 1 91 ? -14.716 -8.647 29.895 1.00 96.06 91 VAL A N 1
ATOM 693 C CA . VAL A 1 91 ? -14.496 -9.864 29.116 1.00 96.06 91 VAL A CA 1
ATOM 694 C C . VAL A 1 91 ? -14.575 -11.060 30.054 1.00 96.06 91 VAL A C 1
ATOM 696 O O . VAL A 1 91 ? -13.977 -11.056 31.129 1.00 96.06 91 VAL A O 1
ATOM 699 N N . ARG A 1 92 ? -15.319 -12.094 29.660 1.00 95.31 92 ARG A N 1
ATOM 700 C CA . ARG A 1 92 ? -15.474 -13.329 30.439 1.00 95.31 92 ARG A CA 1
ATOM 701 C C . ARG A 1 92 ? -14.970 -14.527 29.655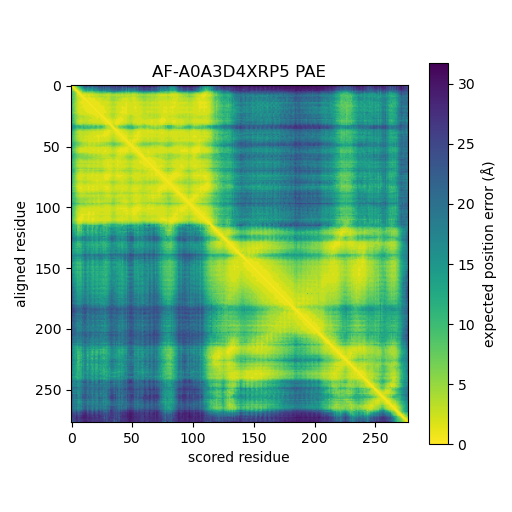 1.00 95.31 92 ARG A C 1
ATOM 703 O O . ARG A 1 92 ? -14.955 -14.508 28.428 1.00 95.31 92 ARG A O 1
ATOM 710 N N . VAL A 1 93 ? -14.599 -15.581 30.371 1.00 95.69 93 VAL A N 1
ATOM 711 C CA . VAL A 1 93 ? -14.304 -16.883 29.766 1.00 95.69 93 VAL A CA 1
ATOM 712 C C . VAL A 1 93 ? -15.611 -17.604 29.465 1.00 95.69 93 VAL A C 1
ATOM 714 O O . VAL A 1 93 ? -16.527 -17.616 30.289 1.00 95.69 93 VAL A O 1
ATOM 717 N N . GLY A 1 94 ? -15.679 -18.227 28.298 1.00 94.00 94 GLY A N 1
ATOM 718 C CA . GLY A 1 94 ? -16.742 -19.137 27.909 1.00 94.00 94 GLY A CA 1
ATOM 719 C C . GLY A 1 94 ? -16.189 -20.324 27.136 1.00 94.00 94 GLY A C 1
ATOM 720 O O . GLY A 1 94 ? -14.979 -20.467 26.958 1.00 94.00 94 GLY A O 1
ATOM 721 N N . LYS A 1 95 ? -17.100 -21.169 26.659 1.00 94.19 95 LYS A N 1
ATOM 722 C CA . LYS A 1 95 ? -16.778 -22.217 25.694 1.00 94.19 95 LYS A CA 1
ATOM 723 C C . LYS A 1 95 ? -17.646 -22.073 24.463 1.00 94.19 95 LYS A C 1
ATOM 725 O O . LYS A 1 95 ? -18.868 -21.988 24.570 1.00 94.19 95 LYS A O 1
ATOM 730 N N . TYR A 1 96 ? -17.025 -22.131 23.295 1.00 93.19 96 TYR A N 1
ATOM 731 C CA . TYR A 1 96 ? -17.715 -22.132 22.017 1.00 93.19 96 TYR A CA 1
ATOM 732 C C . TYR A 1 96 ? -17.290 -23.358 21.218 1.00 93.19 96 TYR A C 1
ATOM 734 O O . TYR A 1 96 ? -16.114 -23.557 20.931 1.00 93.19 96 TYR A O 1
ATOM 742 N N . LYS A 1 97 ? -18.259 -24.225 20.896 1.00 92.88 97 LYS A N 1
ATOM 743 C CA . LYS A 1 97 ? -18.021 -25.511 20.210 1.00 92.88 97 LYS A CA 1
ATOM 744 C C . LYS A 1 97 ? -16.921 -26.370 20.867 1.00 92.88 97 LYS A C 1
ATOM 746 O O . LYS A 1 97 ? -16.192 -27.077 20.184 1.00 92.88 97 LYS A O 1
ATOM 751 N N . GLY A 1 98 ? -16.821 -26.314 22.196 1.00 91.00 98 GLY A N 1
ATOM 752 C CA . GLY A 1 98 ? -15.867 -27.099 22.987 1.00 91.00 98 GLY A CA 1
ATOM 753 C C . GLY A 1 98 ? -14.494 -26.451 23.200 1.00 91.00 98 GLY A C 1
ATOM 754 O O . GLY A 1 98 ? -13.764 -26.927 24.066 1.00 91.00 98 GLY A O 1
ATOM 755 N N . ALA A 1 99 ? -14.172 -25.365 22.490 1.00 92.69 99 ALA A N 1
ATOM 756 C CA . ALA A 1 99 ? -12.947 -24.591 22.685 1.00 92.69 99 ALA A CA 1
ATOM 757 C C . ALA A 1 99 ? -13.170 -23.427 23.661 1.00 92.69 99 ALA A C 1
ATOM 759 O O . ALA A 1 99 ? -14.275 -22.878 23.725 1.00 92.69 99 ALA A O 1
ATOM 760 N N . ASP A 1 100 ? -12.129 -23.059 24.408 1.00 94.38 100 ASP A N 1
ATOM 761 C CA . ASP A 1 100 ? -12.152 -21.878 25.271 1.00 94.38 100 ASP A CA 1
ATOM 762 C C . ASP A 1 100 ? -12.215 -20.607 24.418 1.00 94.38 100 ASP A C 1
ATOM 764 O O . ASP A 1 100 ? -11.557 -20.496 23.385 1.00 94.38 100 ASP A O 1
ATOM 768 N N . CYS A 1 101 ? -13.048 -19.661 24.835 1.00 96.19 101 CYS A N 1
ATOM 769 C CA . CYS A 1 101 ? -13.287 -18.427 24.101 1.00 96.19 101 CYS A CA 1
ATOM 770 C C . CYS A 1 101 ? -13.545 -17.262 25.054 1.00 96.19 101 CYS A C 1
ATOM 772 O O . CYS A 1 101 ? -13.920 -17.449 26.216 1.00 96.19 101 CYS A O 1
ATOM 774 N N . PHE A 1 102 ? -13.420 -16.040 24.550 1.00 97.44 102 PHE A N 1
ATOM 775 C CA . PHE A 1 102 ? -13.911 -14.860 25.246 1.00 97.44 102 PHE A CA 1
ATOM 776 C C . PHE A 1 102 ? -15.382 -14.623 24.920 1.00 97.44 102 PHE A C 1
ATOM 778 O O . PHE A 1 102 ? -15.812 -14.765 23.777 1.00 97.44 102 PHE A O 1
ATOM 785 N N . MET A 1 103 ? -16.150 -14.219 25.924 1.00 96.56 103 MET A N 1
ATOM 786 C CA . MET A 1 103 ? -17.520 -13.745 25.777 1.00 96.56 103 MET A CA 1
ATOM 787 C C . MET A 1 103 ? -17.606 -12.302 26.262 1.00 96.56 103 MET A C 1
ATOM 789 O O . MET A 1 103 ? -17.198 -11.990 27.385 1.00 96.56 103 MET A O 1
ATOM 793 N N . ILE A 1 104 ? -18.156 -11.436 25.416 1.00 96.62 104 ILE A N 1
ATOM 794 C CA . ILE A 1 104 ? -18.421 -10.026 25.719 1.00 96.62 104 ILE A CA 1
ATOM 795 C C . ILE A 1 104 ? -19.896 -9.713 25.473 1.00 96.62 104 ILE A C 1
ATOM 797 O O . ILE A 1 104 ? -20.559 -10.391 24.684 1.00 96.62 104 ILE A O 1
ATOM 801 N N . SER A 1 105 ? -20.415 -8.681 26.133 1.00 96.00 105 SER A N 1
ATOM 802 C CA . SER A 1 105 ? -21.696 -8.085 25.758 1.00 96.00 105 SER A CA 1
ATOM 803 C C . SER A 1 105 ? -21.575 -7.346 24.423 1.00 96.00 105 SER A C 1
ATOM 805 O O . SER A 1 105 ? -20.497 -6.904 24.025 1.00 96.00 105 SER A O 1
ATOM 807 N N . ILE A 1 106 ? -22.696 -7.202 23.719 1.00 95.75 106 ILE A N 1
ATOM 808 C CA . ILE A 1 106 ? -22.787 -6.261 22.600 1.00 95.75 106 ILE A CA 1
ATOM 809 C C . ILE A 1 106 ? -22.569 -4.847 23.165 1.00 95.75 106 ILE A C 1
ATOM 811 O O . ILE A 1 106 ? -23.254 -4.492 24.126 1.00 95.75 106 ILE A O 1
ATOM 815 N N . PRO A 1 107 ? -21.634 -4.059 22.608 1.00 95.94 107 PRO A N 1
ATOM 816 C CA . PRO A 1 107 ? -21.303 -2.739 23.130 1.00 95.94 107 PRO A CA 1
ATOM 817 C C . PRO A 1 107 ? -22.460 -1.751 22.937 1.00 95.94 107 PRO A C 1
ATOM 819 O O . PRO A 1 107 ? -23.205 -1.833 21.958 1.00 95.94 107 PRO A O 1
ATOM 822 N N . ASP A 1 108 ? -22.564 -0.770 23.835 1.00 94.44 108 ASP A N 1
ATOM 823 C CA . ASP A 1 108 ? -23.584 0.289 23.760 1.00 94.44 108 ASP A CA 1
ATOM 824 C C . ASP A 1 108 ? -23.300 1.320 22.661 1.00 94.44 108 ASP A C 1
ATOM 826 O O . ASP A 1 108 ? -24.189 2.055 22.224 1.00 94.44 108 ASP A O 1
ATOM 830 N N . SER A 1 109 ? -22.048 1.390 22.212 1.00 95.31 109 SER A N 1
ATOM 831 C CA . SER A 1 109 ? -21.641 2.243 21.104 1.00 95.31 109 SER A CA 1
ATOM 832 C C . SER A 1 109 ? -20.543 1.592 20.272 1.00 95.31 109 SER A C 1
ATOM 834 O O . SER A 1 109 ? -19.714 0.837 20.784 1.00 95.31 109 SER A O 1
ATOM 836 N N . LEU A 1 110 ? -20.565 1.873 18.973 1.00 96.12 110 LEU A N 1
ATOM 837 C CA . LEU A 1 110 ? -19.616 1.358 17.996 1.00 96.12 110 LEU A CA 1
ATOM 838 C C . LEU A 1 110 ? -19.122 2.521 17.142 1.00 96.12 110 LEU A C 1
ATOM 840 O O . LEU A 1 110 ? -19.890 3.094 16.371 1.00 96.12 110 LEU A O 1
ATOM 844 N N . TYR A 1 111 ? -17.839 2.842 17.249 1.00 95.56 111 TYR A N 1
ATOM 845 C CA . TYR A 1 111 ? -17.191 3.735 16.303 1.00 95.56 111 TYR A CA 1
ATOM 846 C C . TYR A 1 111 ? -17.097 3.017 14.960 1.00 95.56 111 TYR A C 1
ATOM 848 O O . TYR A 1 111 ? -16.533 1.923 14.883 1.00 95.56 111 TYR A O 1
ATOM 856 N N . TRP A 1 112 ? -17.676 3.605 13.918 1.00 93.69 112 TRP A N 1
ATOM 857 C CA . TRP A 1 112 ? -17.705 3.040 12.573 1.00 93.69 112 TRP A CA 1
ATOM 858 C C . TRP A 1 112 ? -17.429 4.142 11.555 1.00 93.69 112 TRP A C 1
ATOM 860 O O . TRP A 1 112 ? -18.340 4.705 10.946 1.00 93.69 112 TRP A O 1
ATOM 870 N N . TYR A 1 113 ? -16.151 4.468 11.379 1.00 90.12 113 TYR A N 1
ATOM 871 C CA . TYR A 1 113 ? -15.744 5.573 10.523 1.00 90.12 113 TYR A CA 1
ATOM 872 C C . TYR A 1 113 ? -15.293 5.084 9.153 1.00 90.12 113 TYR A C 1
ATOM 874 O O . TYR A 1 113 ? -14.229 4.475 8.985 1.00 90.12 113 TYR A O 1
ATOM 882 N N . ASN A 1 114 ? -16.120 5.374 8.149 1.00 84.75 114 ASN A N 1
ATOM 883 C CA . ASN A 1 114 ? -15.751 5.184 6.759 1.00 84.75 114 ASN A CA 1
ATOM 884 C C . ASN A 1 114 ? -15.194 6.489 6.181 1.00 84.75 114 ASN A C 1
ATOM 886 O O . ASN A 1 114 ? -15.938 7.308 5.654 1.00 84.75 114 ASN A O 1
ATOM 890 N N . ARG A 1 115 ? -13.868 6.649 6.224 1.00 74.38 115 ARG A N 1
ATOM 891 C CA . ARG A 1 115 ? -13.185 7.799 5.608 1.00 74.38 115 ARG A CA 1
ATOM 892 C C . ARG A 1 115 ? -13.251 7.829 4.074 1.00 74.38 115 ARG A C 1
ATOM 894 O O . ARG A 1 115 ? -12.776 8.781 3.467 1.00 74.38 115 ARG A O 1
ATOM 901 N N . ARG A 1 116 ? -13.693 6.743 3.423 1.00 71.50 116 ARG A N 1
ATOM 902 C CA . ARG A 1 116 ? -13.633 6.597 1.962 1.00 71.50 116 ARG A CA 1
ATOM 903 C C . ARG A 1 116 ? -14.981 6.937 1.341 1.00 71.50 116 ARG A C 1
ATOM 905 O O . ARG A 1 116 ? -15.935 6.176 1.468 1.00 71.50 116 ARG A O 1
ATOM 912 N N . GLU A 1 117 ? -15.003 8.031 0.591 1.00 69.50 117 GLU A N 1
ATOM 913 C CA . GLU A 1 117 ? -16.149 8.425 -0.237 1.00 69.50 117 GLU A CA 1
ATOM 914 C C . GLU A 1 117 ? -16.251 7.602 -1.535 1.00 69.50 117 GLU A C 1
ATOM 916 O O . GLU A 1 117 ? -17.327 7.481 -2.112 1.00 69.50 117 GLU A O 1
ATOM 921 N N . TYR A 1 118 ? -15.145 6.982 -1.971 1.00 74.81 118 TYR A N 1
ATOM 922 C CA . TYR A 1 118 ? -15.054 6.247 -3.235 1.00 74.81 118 TYR A CA 1
ATOM 923 C C . TYR A 1 118 ? -14.407 4.870 -3.071 1.00 74.81 118 TYR A C 1
ATOM 925 O O . TYR A 1 118 ? -13.472 4.687 -2.284 1.00 74.81 118 TYR A O 1
ATOM 933 N N . TYR A 1 119 ? -14.888 3.901 -3.856 1.00 75.75 119 TYR A N 1
ATOM 934 C CA . TYR A 1 119 ? -14.289 2.570 -3.932 1.00 75.75 119 TYR A CA 1
ATOM 935 C C . TYR A 1 119 ? -12.876 2.640 -4.528 1.00 75.75 119 TYR A C 1
ATOM 937 O O . TYR A 1 119 ? -12.601 3.452 -5.415 1.00 75.75 119 TYR A O 1
ATOM 945 N N . ARG A 1 120 ? -11.986 1.778 -4.028 1.00 80.50 120 ARG A N 1
ATOM 946 C CA . ARG A 1 120 ? -10.604 1.637 -4.494 1.00 80.50 120 ARG A CA 1
ATOM 947 C C . ARG A 1 120 ? -10.423 0.285 -5.162 1.00 80.50 120 ARG A C 1
ATOM 949 O O . ARG A 1 120 ? -10.782 -0.733 -4.579 1.00 80.50 120 ARG A O 1
ATOM 956 N N . VAL A 1 121 ? -9.851 0.300 -6.356 1.00 83.88 121 VAL A N 1
ATOM 957 C CA . VAL A 1 121 ? -9.496 -0.890 -7.128 1.00 83.88 121 VAL A CA 1
ATOM 958 C C . VAL A 1 121 ? -7.988 -1.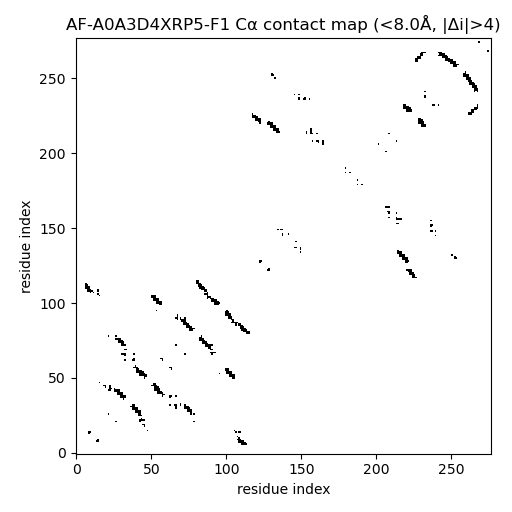075 -7.032 1.00 83.88 121 VAL A C 1
ATOM 960 O O . VAL A 1 121 ? -7.236 -0.137 -7.301 1.00 83.88 121 VAL A O 1
ATOM 963 N N . GLU A 1 122 ? -7.547 -2.266 -6.635 1.00 84.12 122 GLU A N 1
ATOM 964 C CA . GLU A 1 122 ? -6.129 -2.628 -6.675 1.00 84.12 122 GLU A CA 1
ATOM 965 C C . GLU A 1 122 ? -5.660 -2.761 -8.123 1.00 84.12 122 GLU A C 1
ATOM 967 O O . GLU A 1 122 ? -6.377 -3.261 -8.994 1.00 84.12 122 GLU A O 1
ATOM 972 N N . THR A 1 123 ? -4.445 -2.305 -8.396 1.00 82.56 123 THR A N 1
ATOM 973 C CA . THR A 1 123 ? -3.868 -2.405 -9.736 1.00 82.56 123 THR A CA 1
ATOM 974 C C . THR A 1 123 ? -3.460 -3.850 -10.040 1.00 82.56 123 THR A C 1
ATOM 976 O O . THR A 1 123 ? -2.770 -4.459 -9.217 1.00 82.56 123 THR A O 1
ATOM 979 N N . PRO A 1 124 ? -3.814 -4.408 -11.214 1.00 79.62 124 PRO A N 1
ATOM 980 C CA . PRO A 1 124 ? -3.431 -5.769 -11.578 1.00 79.62 124 PRO A CA 1
ATOM 981 C C . PRO A 1 124 ? -1.912 -5.968 -11.596 1.00 79.62 124 PRO A C 1
ATOM 983 O O . PRO A 1 124 ? -1.179 -5.145 -12.135 1.00 79.62 124 PRO A O 1
ATOM 986 N N . THR A 1 125 ? -1.433 -7.108 -11.095 1.00 77.94 125 THR A N 1
ATOM 987 C CA . THR A 1 125 ? 0.006 -7.429 -11.100 1.00 77.94 125 THR A CA 1
ATOM 988 C C . THR A 1 125 ? 0.554 -7.666 -12.509 1.00 77.94 125 THR A C 1
ATOM 990 O O . THR A 1 125 ? 1.698 -7.325 -12.787 1.00 77.94 125 THR A O 1
ATOM 993 N N . LEU A 1 126 ? -0.252 -8.253 -13.403 1.00 75.44 126 LEU A N 1
ATOM 994 C CA . LEU A 1 126 ? 0.179 -8.603 -14.763 1.00 75.44 126 LEU A CA 1
ATOM 995 C C . LEU A 1 126 ? 0.260 -7.382 -15.693 1.00 75.44 126 LEU A C 1
ATOM 997 O O . LEU A 1 126 ? 1.058 -7.374 -16.622 1.00 75.44 126 LEU A O 1
ATOM 1001 N N . ASN A 1 127 ? -0.568 -6.365 -15.446 1.00 71.38 127 ASN A N 1
ATOM 1002 C CA . ASN A 1 127 ? -0.561 -5.113 -16.193 1.00 71.38 127 ASN A CA 1
ATOM 1003 C C . ASN A 1 127 ? -0.666 -3.949 -15.197 1.00 71.38 127 ASN A C 1
ATOM 1005 O O . ASN A 1 127 ? -1.781 -3.499 -14.902 1.00 71.38 127 ASN A O 1
ATOM 1009 N N . PRO A 1 128 ? 0.467 -3.538 -14.601 1.00 74.44 128 PRO A N 1
ATOM 1010 C CA . PRO A 1 128 ? 0.468 -2.509 -13.579 1.00 74.44 128 PRO A CA 1
ATOM 1011 C C . PRO A 1 128 ? 0.075 -1.165 -14.190 1.00 74.44 128 PRO A C 1
ATOM 1013 O O . PRO A 1 128 ? 0.562 -0.770 -15.249 1.00 74.44 128 PRO A O 1
ATOM 1016 N N . ALA A 1 129 ? -0.794 -0.438 -13.494 1.00 81.19 129 ALA A N 1
ATOM 1017 C CA . ALA A 1 129 ? -1.033 0.960 -13.812 1.00 81.19 129 ALA A CA 1
ATOM 1018 C C . ALA A 1 129 ? 0.114 1.809 -13.253 1.00 81.19 129 ALA A C 1
ATOM 1020 O O . ALA A 1 129 ? 0.629 1.538 -12.165 1.00 81.19 129 ALA A O 1
ATOM 1021 N N . TYR A 1 130 ? 0.484 2.860 -13.975 1.00 82.94 130 TYR A N 1
ATOM 1022 C CA . TYR A 1 130 ? 1.523 3.793 -13.562 1.00 82.94 130 TYR A CA 1
ATOM 1023 C C . TYR A 1 130 ? 1.050 5.236 -13.720 1.00 82.94 130 TYR A C 1
ATOM 1025 O O . TYR A 1 130 ? 0.061 5.520 -14.397 1.00 82.94 130 TYR A O 1
ATOM 1033 N N . ILE A 1 131 ? 1.777 6.147 -13.085 1.00 81.81 131 ILE A N 1
ATOM 1034 C CA . ILE A 1 131 ? 1.655 7.585 -13.293 1.00 81.81 131 ILE A CA 1
ATOM 1035 C C . ILE A 1 131 ? 2.982 8.144 -13.799 1.00 81.81 131 ILE A C 1
ATOM 1037 O O . ILE A 1 131 ? 4.051 7.703 -13.373 1.00 81.81 131 ILE A O 1
ATOM 1041 N N . GLU A 1 132 ? 2.899 9.099 -14.720 1.00 85.44 132 GLU A N 1
ATOM 1042 C CA . GLU A 1 132 ? 4.037 9.852 -15.241 1.00 85.44 132 GLU A CA 1
ATOM 1043 C C . GLU A 1 132 ? 4.083 11.226 -14.575 1.00 85.44 132 GLU A C 1
ATOM 1045 O O . GLU A 1 132 ? 3.105 11.975 -14.585 1.00 85.44 132 GLU A O 1
ATOM 1050 N N . VAL A 1 133 ? 5.225 11.548 -13.973 1.00 84.88 133 VAL A N 1
ATOM 1051 C CA . VAL A 1 133 ? 5.470 12.833 -13.320 1.00 84.88 133 VAL A CA 1
ATOM 1052 C C . VAL A 1 133 ? 6.663 13.496 -13.986 1.00 84.88 133 VAL A C 1
ATOM 1054 O O . VAL A 1 133 ? 7.777 12.985 -13.925 1.00 84.88 133 VAL A O 1
ATOM 1057 N N . GLU A 1 134 ? 6.428 14.648 -14.604 1.00 87.12 134 GLU A N 1
ATOM 1058 C CA . GLU A 1 134 ? 7.493 15.499 -15.128 1.00 87.12 134 GLU A CA 1
ATOM 1059 C C . GLU A 1 134 ? 8.151 16.286 -13.987 1.00 87.12 134 GLU A C 1
ATOM 1061 O O . GLU A 1 134 ? 7.464 16.985 -13.227 1.00 87.12 134 GLU A O 1
ATOM 1066 N N . LEU A 1 135 ? 9.474 16.150 -13.864 1.00 88.56 135 LEU A N 1
ATOM 1067 C CA . LEU A 1 135 ? 10.285 16.906 -12.912 1.00 88.56 135 LEU A CA 1
ATOM 1068 C C . LEU A 1 135 ? 10.595 18.302 -13.462 1.00 88.56 135 LEU A C 1
ATOM 1070 O O . LEU A 1 135 ? 11.054 18.444 -14.595 1.00 88.56 135 LEU A O 1
ATOM 1074 N N . ALA A 1 136 ? 10.387 19.327 -12.634 1.00 87.81 136 ALA A N 1
ATOM 1075 C CA . ALA A 1 136 ? 10.721 20.703 -12.981 1.00 87.81 136 ALA A CA 1
ATOM 1076 C C . ALA A 1 136 ? 12.241 20.917 -12.953 1.00 87.81 136 ALA A C 1
ATOM 1078 O O . ALA A 1 136 ? 12.918 20.488 -12.014 1.00 87.81 136 ALA A O 1
ATOM 1079 N N . GLU A 1 137 ? 12.777 21.592 -13.968 1.00 90.12 137 GLU A N 1
ATOM 1080 C CA . GLU A 1 137 ? 14.199 21.932 -14.004 1.00 90.12 137 GLU A CA 1
ATOM 1081 C C . GLU A 1 137 ? 14.569 22.909 -12.879 1.00 90.12 137 GLU A C 1
ATOM 1083 O O . GLU A 1 137 ? 13.768 23.781 -12.534 1.00 90.12 137 GLU A O 1
ATOM 1088 N N . PRO A 1 138 ? 15.776 22.785 -12.301 1.00 91.88 138 PRO A N 1
ATOM 1089 C CA . PRO A 1 138 ? 16.265 23.757 -11.337 1.00 91.88 138 PRO A CA 1
ATOM 1090 C C . PRO A 1 138 ? 16.454 25.130 -11.987 1.00 91.88 138 PRO A C 1
ATOM 1092 O O . PRO A 1 138 ? 17.154 25.268 -12.989 1.00 91.88 138 PRO A O 1
ATOM 1095 N N . GLU A 1 139 ? 15.909 26.161 -11.352 1.00 93.38 139 GLU A N 1
ATOM 1096 C CA . GLU A 1 139 ? 16.221 27.557 -11.656 1.00 93.38 139 GLU A CA 1
ATOM 1097 C C . GLU A 1 139 ? 17.592 27.961 -11.074 1.00 93.38 139 GLU A C 1
ATOM 1099 O O . GLU A 1 139 ? 18.161 27.295 -10.200 1.00 93.38 139 GLU A O 1
ATOM 1104 N N . GLU A 1 140 ? 18.141 29.095 -11.519 1.00 89.38 140 GLU A N 1
ATOM 1105 C CA . GLU A 1 140 ? 19.447 29.589 -11.059 1.00 89.38 140 GLU A CA 1
ATOM 1106 C C . GLU A 1 140 ? 19.484 29.808 -9.533 1.00 89.38 140 GLU A C 1
ATOM 1108 O O . GLU A 1 140 ? 20.460 29.443 -8.872 1.00 89.38 140 GLU A O 1
ATOM 1113 N N . ASN A 1 141 ? 18.376 30.288 -8.965 1.00 91.62 141 ASN A N 1
ATOM 1114 C CA . ASN A 1 141 ? 18.156 30.511 -7.532 1.00 91.62 141 ASN A CA 1
ATOM 1115 C C . ASN A 1 141 ? 17.789 29.237 -6.736 1.00 91.62 141 ASN A C 1
ATOM 1117 O O . ASN A 1 141 ? 17.643 29.316 -5.515 1.00 91.62 141 ASN A O 1
ATOM 1121 N N . SER A 1 142 ? 17.621 28.080 -7.390 1.00 91.44 142 SER A N 1
ATOM 1122 C CA . SER A 1 142 ? 17.258 26.833 -6.706 1.00 91.44 142 SER A CA 1
ATOM 1123 C C . SER A 1 142 ? 18.363 26.393 -5.746 1.00 91.44 142 SER A C 1
ATOM 1125 O O . SER A 1 142 ? 19.554 26.608 -6.008 1.00 91.44 142 SER A O 1
ATOM 1127 N N . SER A 1 143 ? 17.972 25.754 -4.640 1.00 93.75 143 SER A N 1
ATOM 1128 C CA . SER A 1 143 ? 18.917 25.270 -3.632 1.00 93.75 143 SER A CA 1
ATOM 1129 C C . SER A 1 143 ? 19.906 24.262 -4.225 1.00 93.75 143 SER A C 1
ATOM 1131 O O . SER A 1 143 ? 19.599 23.549 -5.185 1.00 93.75 143 SER A O 1
ATOM 1133 N N . LEU A 1 144 ? 21.105 24.192 -3.640 1.00 93.31 144 LEU A N 1
ATOM 1134 C CA . LEU A 1 144 ? 22.118 23.216 -4.048 1.00 93.31 144 LEU A CA 1
ATOM 1135 C C . LEU A 1 144 ? 21.587 21.780 -3.909 1.00 93.31 144 LEU A C 1
ATOM 1137 O O . LEU A 1 144 ? 21.726 20.989 -4.833 1.00 93.31 144 LEU A O 1
ATOM 1141 N N . GLU A 1 145 ? 20.881 21.498 -2.812 1.00 93.00 145 GLU A N 1
ATOM 1142 C CA . GLU A 1 145 ? 20.241 20.203 -2.556 1.00 93.00 145 GLU A CA 1
ATOM 1143 C C . GLU A 1 145 ? 19.264 19.801 -3.673 1.00 93.00 145 GLU A C 1
ATOM 1145 O O . GLU A 1 145 ? 19.288 18.659 -4.129 1.00 93.00 145 GLU A O 1
ATOM 1150 N N . TYR A 1 146 ? 18.439 20.736 -4.167 1.00 92.44 146 TYR A N 1
ATOM 1151 C CA . TYR A 1 146 ? 17.515 20.467 -5.274 1.00 92.44 146 TYR A CA 1
ATOM 1152 C C . TYR A 1 146 ? 18.275 20.149 -6.567 1.00 92.44 146 TYR A C 1
ATOM 1154 O O . TYR A 1 146 ? 17.925 19.209 -7.277 1.00 92.44 146 TYR A O 1
ATOM 1162 N N . LYS A 1 147 ? 19.329 20.915 -6.876 1.00 93.38 147 LYS A N 1
ATOM 1163 C CA . LYS A 1 147 ? 20.154 20.716 -8.080 1.00 93.38 147 LYS A CA 1
ATOM 1164 C C . LYS A 1 147 ? 20.845 19.350 -8.069 1.00 93.38 147 LYS A C 1
ATOM 1166 O O . LYS A 1 147 ? 20.831 18.653 -9.083 1.00 93.38 147 LYS A O 1
ATOM 1171 N N . GLU A 1 148 ? 21.399 18.952 -6.927 1.00 94.38 148 GLU A N 1
ATOM 1172 C CA . GLU A 1 148 ? 22.023 17.639 -6.738 1.00 94.38 148 GLU A CA 1
ATOM 1173 C C . GLU A 1 148 ? 20.997 16.506 -6.856 1.00 94.38 148 GLU A C 1
ATOM 1175 O O . GLU A 1 148 ? 21.210 15.559 -7.616 1.00 94.38 148 GLU A O 1
ATOM 1180 N N . ALA A 1 149 ? 19.849 16.627 -6.182 1.00 93.38 149 ALA A N 1
ATOM 1181 C CA . ALA A 1 149 ? 18.773 15.643 -6.269 1.00 93.38 149 ALA A CA 1
ATOM 1182 C C . ALA A 1 149 ? 18.235 15.498 -7.701 1.00 93.38 149 ALA A C 1
ATOM 1184 O O . ALA A 1 149 ? 17.988 14.383 -8.161 1.00 93.38 149 ALA A O 1
ATOM 1185 N N . PHE A 1 150 ? 18.092 16.608 -8.430 1.00 94.25 150 PHE A N 1
ATOM 1186 C CA . PHE A 1 150 ? 17.651 16.606 -9.823 1.00 94.25 150 PHE A CA 1
ATOM 1187 C C . PHE A 1 150 ? 18.655 15.891 -10.726 1.00 94.25 150 PHE A C 1
ATOM 1189 O O . PHE A 1 150 ? 18.259 15.035 -11.513 1.00 94.25 150 PHE A O 1
ATOM 1196 N N . ALA A 1 151 ? 19.955 16.162 -10.577 1.00 93.88 151 ALA A N 1
ATOM 1197 C CA . ALA A 1 151 ? 20.989 15.475 -11.349 1.00 93.88 151 ALA A CA 1
ATOM 1198 C C . ALA A 1 151 ? 20.968 13.952 -11.119 1.00 93.88 151 ALA A C 1
ATOM 1200 O O . ALA A 1 151 ? 21.023 13.181 -12.079 1.00 93.88 151 ALA A O 1
ATOM 1201 N N . VAL A 1 152 ? 20.821 13.520 -9.862 1.00 95.06 152 VAL A N 1
ATOM 1202 C CA . VAL A 1 152 ? 20.704 12.096 -9.504 1.00 95.06 152 VAL A CA 1
ATOM 1203 C C . VAL A 1 152 ? 19.435 11.473 -10.095 1.00 95.06 152 VAL A C 1
ATOM 1205 O O . VAL A 1 152 ? 19.494 10.386 -10.672 1.00 95.06 152 VAL A O 1
ATOM 1208 N N . ALA A 1 153 ? 18.295 12.164 -10.014 1.00 93.25 153 ALA A N 1
ATOM 1209 C CA . ALA A 1 153 ? 17.041 11.676 -10.577 1.00 93.25 153 ALA A CA 1
ATOM 1210 C C . ALA A 1 153 ? 17.105 11.533 -12.106 1.00 93.25 153 ALA A C 1
ATOM 1212 O O . ALA A 1 153 ? 16.703 10.498 -12.632 1.00 93.25 153 ALA A O 1
ATOM 1213 N N . ILE A 1 154 ? 17.652 12.519 -12.822 1.00 93.56 154 ILE A N 1
ATOM 1214 C CA . ILE A 1 154 ? 17.805 12.462 -14.284 1.00 93.56 154 ILE A CA 1
ATOM 1215 C C . ILE A 1 154 ? 18.736 11.319 -14.701 1.00 93.56 154 ILE A C 1
ATOM 1217 O O . ILE A 1 154 ? 18.415 10.585 -15.635 1.00 93.56 154 ILE A O 1
ATOM 1221 N N . ALA A 1 155 ? 19.853 11.118 -13.994 1.00 93.12 155 ALA A N 1
ATOM 1222 C CA . ALA A 1 155 ? 20.736 9.980 -14.247 1.00 93.12 155 ALA A CA 1
ATOM 1223 C C . ALA A 1 155 ? 19.976 8.650 -14.107 1.00 93.12 155 ALA A C 1
ATOM 1225 O O . ALA A 1 155 ? 20.005 7.822 -15.015 1.00 93.12 155 ALA A O 1
ATOM 1226 N N . LYS A 1 156 ? 19.189 8.498 -13.034 1.00 94.06 156 LYS A N 1
ATOM 1227 C CA . LYS A 1 156 ? 18.372 7.300 -12.809 1.00 94.06 156 LYS A CA 1
ATOM 1228 C C . LYS A 1 156 ? 17.299 7.089 -13.880 1.00 94.06 156 LYS A C 1
ATOM 1230 O O . LYS A 1 156 ? 17.048 5.950 -14.277 1.00 94.06 156 LYS A O 1
ATOM 1235 N N . ILE A 1 157 ? 16.643 8.158 -14.337 1.00 93.00 157 ILE A N 1
ATOM 1236 C CA . ILE A 1 157 ? 15.652 8.088 -15.423 1.00 93.00 157 ILE A CA 1
ATOM 1237 C C . ILE A 1 157 ? 16.330 7.599 -16.706 1.00 93.00 157 ILE A C 1
ATOM 1239 O O . ILE A 1 157 ? 15.838 6.664 -17.336 1.00 93.00 157 ILE A O 1
ATOM 1243 N N . ASN A 1 158 ? 17.482 8.172 -17.056 1.00 91.75 158 ASN A N 1
ATOM 1244 C CA . ASN A 1 158 ? 18.237 7.772 -18.240 1.00 91.75 158 ASN A CA 1
ATOM 1245 C C . ASN A 1 158 ? 18.700 6.313 -18.168 1.00 91.75 158 ASN A C 1
ATOM 1247 O O . ASN A 1 158 ? 18.511 5.580 -19.137 1.00 91.75 158 ASN A O 1
ATOM 1251 N N . ASP A 1 159 ? 19.210 5.860 -17.021 1.00 92.31 159 ASP A N 1
ATOM 1252 C CA . ASP A 1 159 ? 19.600 4.460 -16.817 1.00 92.31 159 ASP A CA 1
ATOM 1253 C C . ASP A 1 159 ? 18.422 3.507 -17.055 1.00 92.31 159 ASP A C 1
ATOM 1255 O O . ASP A 1 159 ? 18.563 2.482 -17.725 1.00 92.31 159 ASP A O 1
ATOM 1259 N N . LYS A 1 160 ? 17.228 3.860 -16.560 1.00 91.06 160 LYS A N 1
ATOM 1260 C CA . LYS A 1 160 ? 16.007 3.074 -16.792 1.00 91.06 160 LYS A CA 1
ATOM 1261 C C . LYS A 1 160 ? 15.586 3.058 -18.259 1.00 91.06 160 LYS A C 1
ATOM 1263 O O . LYS A 1 160 ? 15.180 2.007 -18.752 1.00 91.06 160 LYS A O 1
ATOM 1268 N N . LEU A 1 161 ? 15.667 4.194 -18.953 1.00 91.19 161 LEU A N 1
ATOM 1269 C CA . LEU A 1 161 ? 15.335 4.277 -20.378 1.00 91.19 161 LEU A CA 1
ATOM 1270 C C . LEU A 1 161 ? 16.308 3.446 -21.224 1.00 91.19 161 LEU A C 1
ATOM 1272 O O . LEU A 1 161 ? 15.875 2.698 -22.097 1.00 91.19 161 LEU A O 1
ATOM 1276 N N . LEU A 1 162 ? 17.607 3.509 -20.924 1.00 91.81 162 LEU A N 1
ATOM 1277 C CA . LEU A 1 162 ? 18.624 2.689 -21.583 1.00 91.81 162 LEU A CA 1
ATOM 1278 C C . LEU A 1 162 ? 18.404 1.197 -21.321 1.00 91.81 162 LEU A C 1
ATOM 1280 O O . LEU A 1 162 ? 18.466 0.399 -22.255 1.00 91.81 162 LEU A O 1
ATOM 1284 N N . ALA A 1 163 ? 18.087 0.815 -20.082 1.00 91.19 163 ALA A N 1
ATOM 1285 C CA . ALA A 1 163 ? 17.768 -0.569 -19.744 1.00 91.19 163 ALA A CA 1
ATOM 1286 C C . ALA A 1 163 ? 16.527 -1.079 -20.500 1.00 91.19 163 ALA A C 1
ATOM 1288 O O . ALA A 1 163 ? 16.516 -2.223 -20.952 1.00 91.19 163 ALA A O 1
ATOM 1289 N N . ALA A 1 164 ? 15.503 -0.238 -20.683 1.00 89.94 164 ALA A N 1
ATOM 1290 C CA . ALA A 1 164 ? 14.316 -0.589 -21.462 1.00 89.94 164 ALA A CA 1
ATOM 1291 C C . ALA A 1 164 ? 14.646 -0.819 -22.947 1.00 89.94 164 ALA A C 1
ATOM 1293 O O . ALA A 1 164 ? 14.246 -1.839 -23.504 1.00 89.94 164 ALA A O 1
ATOM 1294 N N . ILE A 1 165 ? 15.442 0.068 -23.558 1.00 90.38 165 ILE A N 1
ATOM 1295 C CA . ILE A 1 165 ? 15.923 -0.090 -24.942 1.00 90.38 165 ILE A CA 1
ATOM 1296 C C . ILE A 1 165 ? 16.728 -1.389 -25.089 1.00 90.38 165 ILE A C 1
ATOM 1298 O O . ILE A 1 165 ? 16.532 -2.151 -26.034 1.00 90.38 165 ILE A O 1
ATOM 1302 N N . GLN A 1 166 ? 17.621 -1.683 -24.140 1.00 91.25 166 GLN A N 1
ATOM 1303 C CA . GLN A 1 166 ? 18.407 -2.920 -24.147 1.00 91.25 166 GLN A CA 1
ATOM 1304 C C . GLN A 1 166 ? 17.530 -4.171 -24.014 1.00 91.25 166 GLN A C 1
ATOM 1306 O O . GLN A 1 166 ? 17.803 -5.176 -24.672 1.00 91.25 166 GLN A O 1
ATOM 1311 N N . ALA A 1 167 ? 16.479 -4.120 -23.191 1.00 91.81 167 ALA A N 1
ATOM 1312 C CA . ALA A 1 167 ? 15.532 -5.220 -23.040 1.00 91.81 167 ALA A CA 1
ATOM 1313 C C . ALA A 1 167 ? 14.744 -5.479 -24.335 1.00 91.81 167 ALA A C 1
ATOM 1315 O O . ALA A 1 167 ? 14.632 -6.632 -24.749 1.00 91.81 167 ALA A O 1
ATOM 1316 N N . GLU A 1 168 ? 14.274 -4.425 -25.008 1.00 90.69 168 GLU A N 1
ATOM 1317 C CA . GLU A 1 168 ? 13.590 -4.524 -26.305 1.00 90.69 168 GLU A CA 1
ATOM 1318 C C . GLU A 1 168 ? 14.518 -5.100 -27.386 1.00 90.69 168 GLU A C 1
ATOM 1320 O O . GLU A 1 168 ? 14.154 -6.036 -28.100 1.00 90.69 168 GLU A O 1
ATOM 1325 N N . ILE A 1 169 ? 15.770 -4.630 -27.437 1.00 90.06 169 ILE A N 1
ATOM 1326 C CA . ILE A 1 169 ? 16.806 -5.187 -28.317 1.00 90.06 169 ILE A CA 1
ATOM 1327 C C . ILE A 1 169 ? 17.030 -6.680 -28.040 1.00 90.06 169 ILE A C 1
ATOM 1329 O O . ILE A 1 169 ? 17.162 -7.473 -28.977 1.00 90.06 169 ILE A O 1
ATOM 1333 N N . ALA A 1 170 ? 17.097 -7.079 -26.770 1.00 91.94 170 ALA A N 1
ATOM 1334 C CA . ALA A 1 170 ? 17.292 -8.474 -26.396 1.00 91.94 170 ALA A CA 1
ATOM 1335 C C . ALA A 1 170 ? 16.083 -9.340 -26.786 1.00 91.94 170 ALA A C 1
ATOM 1337 O O . ALA A 1 170 ? 16.262 -10.470 -27.248 1.00 91.94 170 ALA A O 1
ATOM 1338 N N . GLU A 1 171 ? 14.861 -8.824 -26.641 1.00 93.38 171 GLU A N 1
ATOM 1339 C CA . GLU A 1 171 ? 13.640 -9.506 -27.075 1.00 93.38 171 GLU A CA 1
ATOM 1340 C C . GLU A 1 171 ? 13.612 -9.693 -28.597 1.00 93.38 171 GLU A C 1
ATOM 1342 O O . GLU A 1 171 ? 13.375 -10.808 -29.070 1.00 93.38 171 GLU A O 1
ATOM 1347 N N . GLU A 1 172 ? 13.951 -8.654 -29.366 1.00 92.75 172 GLU A N 1
ATOM 1348 C CA . GLU A 1 172 ? 14.091 -8.728 -30.823 1.00 92.75 172 GLU A CA 1
ATOM 1349 C C . GLU A 1 172 ? 15.136 -9.779 -31.231 1.00 92.75 172 GLU A C 1
ATOM 1351 O O . GLU A 1 172 ? 14.869 -10.638 -32.076 1.00 92.75 172 GLU A O 1
ATOM 1356 N N . GLN A 1 173 ? 16.314 -9.768 -30.596 1.00 91.44 173 GLN A N 1
ATOM 1357 C CA . GLN A 1 173 ? 17.371 -10.752 -30.845 1.00 91.44 173 GLN A CA 1
ATOM 1358 C C . GLN A 1 173 ? 16.894 -12.180 -30.563 1.00 91.44 173 GLN A C 1
ATOM 1360 O O . GLN A 1 173 ? 17.138 -13.089 -31.363 1.00 91.44 173 GLN A O 1
ATOM 1365 N N . GLN A 1 174 ? 16.180 -12.396 -29.457 1.00 92.50 174 GLN A N 1
ATOM 1366 C CA . GLN A 1 174 ? 15.605 -13.701 -29.135 1.00 92.50 174 GLN A CA 1
ATOM 1367 C C . GLN A 1 174 ? 14.524 -14.114 -30.138 1.00 92.50 174 GLN A C 1
ATOM 1369 O O . GLN A 1 174 ? 14.488 -15.274 -30.556 1.00 92.50 174 GLN A O 1
ATOM 1374 N N . ALA A 1 175 ? 13.650 -13.194 -30.548 1.00 93.12 175 ALA A N 1
ATOM 1375 C CA . ALA A 1 175 ? 12.623 -13.447 -31.553 1.00 93.12 175 ALA A CA 1
ATOM 1376 C C . ALA A 1 175 ? 13.253 -13.836 -32.899 1.00 93.12 175 ALA A C 1
ATOM 1378 O O . ALA A 1 175 ? 12.852 -14.840 -33.499 1.00 93.12 175 ALA A O 1
ATOM 1379 N N . TRP A 1 176 ? 14.300 -13.118 -33.321 1.00 93.19 176 TRP A N 1
ATOM 1380 C CA . TRP A 1 176 ? 15.076 -13.444 -34.515 1.00 93.19 176 TRP A CA 1
ATOM 1381 C C . TRP A 1 176 ? 15.716 -14.828 -34.405 1.00 93.19 176 TRP A C 1
ATOM 1383 O O . TRP A 1 176 ? 15.555 -15.641 -35.312 1.00 93.19 176 TRP A O 1
ATOM 1393 N N . GLN A 1 177 ? 16.365 -15.159 -33.282 1.00 92.12 177 GLN A N 1
ATOM 1394 C CA . GLN A 1 177 ? 16.964 -16.484 -33.074 1.00 92.12 177 GLN A CA 1
ATOM 1395 C C . GLN A 1 177 ? 15.921 -17.610 -33.141 1.00 92.12 177 GLN A C 1
ATOM 1397 O O . GLN A 1 177 ? 16.145 -18.629 -33.801 1.00 92.12 177 GLN A O 1
ATOM 1402 N N . ARG A 1 178 ? 14.758 -17.425 -32.504 1.00 93.31 178 ARG A N 1
ATOM 1403 C CA . ARG A 1 178 ? 13.644 -18.390 -32.542 1.00 93.31 178 ARG A CA 1
ATOM 1404 C C . ARG A 1 178 ? 13.112 -18.589 -33.960 1.00 93.31 178 ARG A C 1
ATOM 1406 O O . ARG A 1 178 ? 12.787 -19.718 -34.331 1.00 93.31 178 ARG A O 1
ATOM 1413 N N . ALA A 1 179 ? 13.012 -17.520 -34.750 1.00 92.06 179 ALA A N 1
ATOM 1414 C CA . ALA A 1 179 ? 12.610 -17.600 -36.150 1.00 92.06 179 ALA A CA 1
ATOM 1415 C C . ALA A 1 179 ? 13.689 -18.295 -36.996 1.00 92.06 179 ALA A C 1
ATOM 1417 O O . ALA A 1 179 ? 13.386 -19.240 -37.722 1.00 92.06 179 ALA A O 1
ATOM 1418 N N . TYR A 1 180 ? 14.953 -17.894 -36.834 1.00 92.88 180 TYR A N 1
ATOM 1419 C CA . TYR A 1 180 ? 16.111 -18.424 -37.553 1.00 92.88 180 TYR A CA 1
ATOM 1420 C C . TYR A 1 180 ? 16.250 -19.941 -37.399 1.00 92.88 180 TYR A C 1
ATOM 1422 O O . TYR A 1 180 ? 16.510 -20.648 -38.373 1.00 92.88 180 TYR A O 1
ATOM 1430 N N . GLN A 1 181 ? 16.020 -20.482 -36.199 1.00 92.50 181 GLN A N 1
ATOM 1431 C CA . GLN A 1 181 ? 16.083 -21.927 -35.952 1.00 92.50 181 GLN A CA 1
ATOM 1432 C C . GLN A 1 181 ? 15.097 -22.733 -36.813 1.00 92.50 181 GLN A C 1
ATOM 1434 O O . GLN A 1 181 ? 15.431 -23.846 -37.223 1.00 92.50 181 GLN A O 1
ATOM 1439 N N . LYS A 1 182 ? 13.933 -22.159 -37.140 1.00 93.94 182 LYS A N 1
ATOM 1440 C CA . LYS A 1 182 ? 12.860 -22.800 -37.918 1.00 93.94 182 LYS A CA 1
ATOM 1441 C C . LYS A 1 182 ? 13.042 -22.684 -39.440 1.00 93.94 182 LYS A C 1
ATOM 1443 O O . LYS A 1 182 ? 12.254 -23.258 -40.184 1.00 93.94 182 LYS A O 1
ATOM 1448 N N . MET A 1 183 ? 14.048 -21.942 -39.911 1.00 92.31 183 MET A N 1
ATOM 1449 C CA . MET A 1 183 ? 14.271 -21.671 -41.338 1.00 92.31 183 MET A CA 1
ATOM 1450 C C . MET A 1 183 ? 15.026 -22.796 -42.065 1.00 92.31 183 MET A C 1
ATOM 1452 O O . MET A 1 183 ? 15.839 -23.516 -41.471 1.00 92.31 183 MET A O 1
ATOM 1456 N N . THR A 1 184 ? 14.807 -22.891 -43.381 1.00 93.81 184 THR A N 1
ATOM 1457 C CA . THR A 1 184 ? 15.587 -23.739 -44.298 1.00 93.81 184 THR A CA 1
ATOM 1458 C C . THR A 1 184 ? 17.011 -23.202 -44.480 1.00 93.81 184 THR A C 1
ATOM 1460 O O . THR A 1 184 ? 17.318 -22.068 -44.107 1.00 93.81 184 THR A O 1
ATOM 1463 N N . ILE A 1 185 ? 17.904 -24.018 -45.047 1.00 88.12 185 ILE A N 1
ATOM 1464 C CA . ILE A 1 185 ? 19.328 -23.676 -45.203 1.00 88.12 185 ILE A CA 1
ATOM 1465 C C . ILE A 1 185 ? 19.511 -22.408 -46.055 1.00 88.12 185 ILE A C 1
ATOM 1467 O O . ILE A 1 185 ? 20.206 -21.489 -45.626 1.00 88.12 185 ILE A O 1
ATOM 1471 N N . ASP A 1 186 ? 18.833 -22.310 -47.201 1.00 89.75 186 ASP A N 1
ATOM 1472 C CA . ASP A 1 186 ? 18.945 -21.147 -48.094 1.00 89.75 186 ASP A CA 1
ATOM 1473 C C . ASP A 1 186 ? 18.424 -19.862 -47.434 1.00 89.75 186 ASP A C 1
ATOM 1475 O O . ASP A 1 186 ? 19.056 -18.804 -47.503 1.00 89.75 186 ASP A O 1
ATOM 1479 N N . SER A 1 187 ? 17.303 -19.957 -46.711 1.00 89.44 187 SER A N 1
ATOM 1480 C CA . SER A 1 187 ? 16.745 -18.832 -45.955 1.00 89.44 187 SER A CA 1
ATOM 1481 C C . SER A 1 187 ? 17.665 -18.381 -44.819 1.00 89.44 187 SER A C 1
ATOM 1483 O O . SER A 1 187 ? 17.773 -17.181 -44.580 1.00 89.44 187 SER A O 1
ATOM 1485 N N . LYS A 1 188 ? 18.381 -19.301 -44.157 1.00 91.31 188 LYS A N 1
ATOM 1486 C CA . LYS A 1 188 ? 19.364 -18.967 -43.109 1.00 91.31 188 LYS A CA 1
ATOM 1487 C C . LYS A 1 188 ? 20.534 -18.148 -43.648 1.00 91.31 188 LYS A C 1
ATOM 1489 O O . LYS A 1 188 ? 20.945 -17.186 -43.002 1.00 91.31 188 LYS A O 1
ATOM 1494 N N . ILE A 1 189 ? 21.053 -18.492 -44.830 1.00 89.38 189 ILE A N 1
ATOM 1495 C CA . ILE A 1 189 ? 22.153 -17.746 -45.465 1.00 89.38 189 ILE A CA 1
ATOM 1496 C C . ILE A 1 189 ? 21.724 -16.298 -45.729 1.00 89.38 189 ILE A C 1
ATOM 1498 O O . ILE A 1 189 ? 22.445 -15.364 -45.370 1.00 89.38 189 ILE A O 1
ATOM 1502 N N . LYS A 1 190 ? 20.526 -16.109 -46.299 1.00 91.06 190 LYS A N 1
ATOM 1503 C CA . LYS A 1 190 ? 19.963 -14.779 -46.561 1.00 91.06 190 LYS A CA 1
ATOM 1504 C C . LYS A 1 190 ? 19.712 -13.999 -45.264 1.00 91.06 190 LYS A C 1
ATOM 1506 O O . LYS A 1 190 ? 20.195 -12.878 -45.132 1.00 91.06 190 LYS A O 1
ATOM 1511 N N . ALA A 1 191 ? 19.047 -14.620 -44.289 1.00 90.19 191 ALA A N 1
ATOM 1512 C CA . ALA A 1 191 ? 18.713 -13.996 -43.010 1.00 90.19 191 ALA A CA 1
ATOM 1513 C C . ALA A 1 191 ? 19.954 -13.560 -42.216 1.00 90.19 191 ALA A C 1
ATOM 1515 O O . ALA A 1 191 ? 19.931 -12.520 -41.567 1.00 90.19 191 ALA A O 1
ATOM 1516 N N . LYS A 1 192 ? 21.055 -14.324 -42.274 1.00 92.31 192 LYS A N 1
ATOM 1517 C CA . LYS A 1 192 ? 22.313 -13.953 -41.609 1.00 92.31 192 LYS A CA 1
ATOM 1518 C C . LYS A 1 192 ? 22.953 -12.714 -42.242 1.00 92.31 192 LYS A C 1
ATOM 1520 O O . LYS A 1 192 ? 23.437 -11.856 -41.514 1.00 92.31 192 LYS A O 1
ATOM 1525 N N . ARG A 1 193 ? 22.934 -12.610 -43.578 1.00 90.31 193 ARG A N 1
ATOM 1526 C CA . ARG A 1 193 ? 23.431 -11.423 -44.294 1.00 90.31 193 ARG A CA 1
ATOM 1527 C C . ARG A 1 193 ? 22.593 -10.187 -43.959 1.00 90.31 193 ARG A C 1
ATOM 1529 O O . ARG A 1 193 ? 23.159 -9.146 -43.660 1.00 90.31 193 ARG A O 1
ATOM 1536 N N . GLU A 1 194 ? 21.268 -10.311 -43.978 1.00 91.06 194 GLU A N 1
ATOM 1537 C CA . GLU A 1 194 ? 20.363 -9.210 -43.613 1.00 91.06 194 GLU A CA 1
ATOM 1538 C C . GLU A 1 194 ? 20.545 -8.787 -42.150 1.00 91.06 194 GLU A C 1
ATOM 1540 O O . GLU A 1 194 ? 20.580 -7.595 -41.860 1.00 91.06 194 GLU A O 1
ATOM 1545 N N . ARG A 1 195 ? 20.736 -9.746 -41.233 1.00 91.69 195 ARG A N 1
ATOM 1546 C CA . ARG A 1 195 ? 20.980 -9.438 -39.820 1.00 91.69 195 ARG A CA 1
ATOM 1547 C C . ARG A 1 195 ? 22.281 -8.671 -39.603 1.00 91.69 195 ARG A C 1
ATOM 1549 O O . ARG A 1 195 ? 22.292 -7.755 -38.792 1.00 91.69 195 ARG A O 1
ATOM 1556 N N . GLN A 1 196 ? 23.341 -9.025 -40.328 1.00 91.62 196 GLN A N 1
ATOM 1557 C CA . GLN A 1 196 ? 24.616 -8.315 -40.251 1.00 91.62 196 GLN A CA 1
ATOM 1558 C C . GLN A 1 196 ? 24.470 -6.850 -40.687 1.00 91.62 196 GLN A C 1
ATOM 1560 O O . GLN A 1 196 ? 24.908 -5.964 -39.965 1.00 91.62 196 GLN A O 1
ATOM 1565 N N . ILE A 1 197 ? 23.799 -6.598 -41.816 1.00 91.62 197 ILE A N 1
ATOM 1566 C CA . ILE A 1 197 ? 23.550 -5.232 -42.309 1.00 91.62 197 ILE A CA 1
ATOM 1567 C C . ILE A 1 197 ? 22.742 -4.432 -41.279 1.00 91.62 197 ILE A C 1
ATOM 1569 O O . ILE A 1 197 ? 23.104 -3.309 -40.951 1.00 91.62 197 ILE A O 1
ATOM 1573 N N . PHE A 1 198 ? 21.688 -5.029 -40.718 1.00 91.69 198 PHE A N 1
ATOM 1574 C CA . PHE A 1 198 ? 20.877 -4.392 -39.679 1.00 91.69 198 PHE A CA 1
ATOM 1575 C C . PHE A 1 198 ? 21.688 -4.041 -38.420 1.00 91.69 198 PHE A C 1
ATOM 1577 O O . PHE A 1 198 ? 21.495 -2.983 -37.824 1.00 91.69 198 PHE A O 1
ATOM 1584 N N . GLU A 1 199 ? 22.600 -4.919 -37.994 1.00 88.50 199 GLU A N 1
ATOM 1585 C CA . GLU A 1 199 ? 23.463 -4.666 -36.837 1.00 88.50 199 GLU A CA 1
ATOM 1586 C C . GLU A 1 199 ? 24.488 -3.559 -37.113 1.00 88.50 199 GLU A C 1
ATOM 1588 O O . GLU A 1 199 ? 24.664 -2.700 -36.251 1.00 88.50 199 GLU A O 1
ATOM 1593 N N . GLU A 1 200 ? 25.078 -3.522 -38.312 1.00 90.62 200 GLU A N 1
ATOM 1594 C CA . GLU A 1 200 ? 25.974 -2.445 -38.764 1.00 90.62 200 GLU A CA 1
ATOM 1595 C C . GLU A 1 200 ? 25.237 -1.091 -38.843 1.00 90.62 200 GLU A C 1
ATOM 1597 O O . GLU A 1 200 ? 25.738 -0.079 -38.352 1.00 90.62 200 GLU A O 1
ATOM 1602 N N . GLU A 1 201 ? 24.014 -1.057 -39.385 1.00 90.38 201 GLU A N 1
ATOM 1603 C CA . GLU A 1 201 ? 23.176 0.153 -39.434 1.00 90.38 201 GLU A CA 1
ATOM 1604 C C . GLU A 1 201 ? 22.794 0.663 -38.039 1.00 90.38 201 GLU A C 1
ATOM 1606 O O . GLU A 1 201 ? 22.754 1.875 -37.809 1.00 90.38 201 GLU A O 1
ATOM 1611 N N . ARG A 1 202 ? 22.530 -0.249 -37.098 1.00 87.12 202 ARG A N 1
ATOM 1612 C CA . ARG A 1 202 ? 22.207 0.083 -35.705 1.00 87.12 202 ARG A CA 1
ATOM 1613 C C . ARG A 1 202 ? 23.429 0.546 -34.917 1.00 87.12 202 ARG A C 1
ATOM 1615 O O . ARG A 1 202 ? 23.295 1.393 -34.041 1.00 87.12 202 ARG A O 1
ATOM 1622 N N . GLU A 1 203 ? 24.607 -0.001 -35.197 1.00 87.06 203 GLU A N 1
ATOM 1623 C CA . GLU A 1 203 ? 25.858 0.491 -34.613 1.00 87.06 203 GLU A CA 1
ATOM 1624 C C . GLU A 1 203 ? 26.179 1.902 -35.125 1.00 87.06 203 GLU A C 1
ATOM 1626 O O . GLU A 1 203 ? 26.574 2.765 -34.343 1.00 87.06 203 GLU A O 1
ATOM 1631 N N . ALA A 1 204 ? 25.919 2.169 -36.410 1.00 90.31 204 ALA A N 1
ATOM 1632 C CA . ALA A 1 204 ? 26.035 3.506 -36.987 1.00 90.31 204 ALA A CA 1
ATOM 1633 C C . ALA A 1 204 ? 24.986 4.492 -36.434 1.00 90.31 204 ALA A C 1
ATOM 1635 O O . ALA A 1 204 ? 25.278 5.680 -36.301 1.00 90.31 204 ALA A O 1
ATOM 1636 N N . ASN A 1 205 ? 23.782 4.011 -36.099 1.00 89.31 205 ASN A N 1
ATOM 1637 C CA . ASN A 1 205 ? 22.674 4.809 -35.567 1.00 89.31 205 ASN A CA 1
ATOM 1638 C C . ASN A 1 205 ? 22.139 4.207 -34.255 1.00 89.31 205 ASN A C 1
ATOM 1640 O O . ASN A 1 205 ? 21.098 3.538 -34.260 1.00 89.31 205 ASN A O 1
ATOM 1644 N N . PRO A 1 206 ? 22.830 4.422 -33.122 1.00 84.56 206 PRO A N 1
ATOM 1645 C CA . PRO A 1 206 ? 22.420 3.845 -31.852 1.00 84.56 206 PRO A CA 1
ATOM 1646 C C . PRO A 1 206 ? 21.056 4.385 -31.417 1.00 84.56 206 PRO A C 1
ATOM 1648 O O . PRO A 1 206 ? 20.789 5.587 -31.478 1.00 84.56 206 PRO A O 1
ATOM 1651 N N . VAL A 1 207 ? 20.198 3.487 -30.930 1.00 85.56 207 VAL A N 1
ATOM 1652 C CA . VAL A 1 207 ? 18.907 3.862 -30.346 1.00 85.56 207 VAL A CA 1
ATOM 1653 C C . VAL A 1 207 ? 19.174 4.572 -29.023 1.00 85.56 207 VAL A C 1
ATOM 1655 O O . VAL A 1 207 ? 19.676 3.971 -28.073 1.00 85.56 207 VAL A O 1
ATOM 1658 N N . VAL A 1 208 ? 18.848 5.860 -28.973 1.00 85.81 208 VAL A N 1
ATOM 1659 C CA . VAL A 1 208 ? 18.990 6.699 -27.780 1.00 85.81 208 VAL A CA 1
ATOM 1660 C C . VAL A 1 208 ? 17.617 7.014 -27.181 1.00 85.81 208 VAL A C 1
ATOM 1662 O O . VAL A 1 208 ? 16.632 7.080 -27.920 1.00 85.81 208 VAL A O 1
ATOM 1665 N N . PRO A 1 209 ? 17.524 7.220 -25.855 1.00 85.06 209 PRO A N 1
ATOM 1666 C CA . PRO A 1 209 ? 16.283 7.649 -25.220 1.00 85.06 209 PRO A CA 1
ATOM 1667 C C . PRO A 1 209 ? 15.733 8.954 -25.809 1.00 85.06 209 PRO A C 1
ATOM 1669 O O . PRO A 1 209 ? 16.495 9.881 -26.086 1.00 85.06 209 PRO A O 1
ATOM 1672 N N . ASP A 1 210 ? 14.406 9.052 -25.948 1.00 85.19 210 ASP A N 1
ATOM 1673 C CA . ASP A 1 210 ? 13.746 10.301 -26.345 1.00 85.19 210 ASP A CA 1
ATOM 1674 C C . ASP A 1 210 ? 14.029 11.393 -25.290 1.00 85.19 210 ASP A C 1
ATOM 1676 O O . ASP A 1 210 ? 13.698 11.201 -24.113 1.00 85.19 210 ASP A O 1
ATOM 1680 N N . PRO A 1 211 ? 14.587 12.556 -25.681 1.00 82.81 211 PRO A N 1
ATOM 1681 C CA . PRO A 1 211 ? 14.832 13.672 -24.770 1.00 82.81 211 PRO A CA 1
ATOM 1682 C C . PRO A 1 211 ? 13.599 14.115 -23.970 1.00 82.81 211 PRO A C 1
ATOM 1684 O O . PRO A 1 211 ? 13.740 14.590 -22.845 1.00 82.81 211 PRO A O 1
ATOM 1687 N N . LYS A 1 212 ? 12.384 13.948 -24.511 1.00 81.56 212 LYS A N 1
ATOM 1688 C CA . LYS A 1 212 ? 11.133 14.281 -23.807 1.00 81.56 212 LYS A CA 1
ATOM 1689 C C . LYS A 1 212 ? 10.855 13.352 -22.627 1.00 81.56 212 LYS A C 1
ATOM 1691 O O . LYS A 1 212 ? 10.224 13.767 -21.662 1.00 81.56 212 LYS A O 1
ATOM 1696 N N . MET A 1 213 ? 11.348 12.117 -22.683 1.00 83.62 213 MET A N 1
ATOM 1697 C CA . MET A 1 213 ? 11.185 11.123 -21.621 1.00 83.62 213 MET A CA 1
ATOM 1698 C C . MET A 1 213 ? 12.219 11.284 -20.504 1.00 83.62 213 MET A C 1
ATOM 1700 O O . MET A 1 213 ? 11.994 10.806 -19.396 1.00 83.62 213 MET A O 1
ATOM 1704 N N . ALA A 1 214 ? 13.326 11.987 -20.762 1.00 83.62 214 ALA A N 1
ATOM 1705 C CA . ALA A 1 214 ? 14.455 12.108 -19.837 1.00 83.62 214 ALA A CA 1
ATOM 1706 C C . ALA A 1 214 ? 14.114 12.809 -18.505 1.00 83.62 214 ALA A C 1
ATOM 1708 O O . ALA A 1 214 ? 14.882 12.714 -17.553 1.00 83.62 214 ALA A O 1
ATOM 1709 N N . LYS A 1 215 ? 12.964 13.493 -18.422 1.00 87.56 215 LYS A N 1
ATOM 1710 C CA . LYS A 1 215 ? 12.475 14.193 -17.216 1.00 87.56 215 LYS A CA 1
ATOM 1711 C C . LYS A 1 215 ? 11.225 13.563 -16.606 1.00 87.56 215 LYS A C 1
ATOM 1713 O O . LYS A 1 215 ? 10.678 14.094 -15.639 1.00 87.56 215 LYS A O 1
ATOM 1718 N N . ILE A 1 216 ? 10.743 12.467 -17.186 1.00 88.75 216 ILE A N 1
ATOM 1719 C CA . ILE A 1 216 ? 9.495 11.831 -16.784 1.00 88.75 216 ILE A CA 1
ATOM 1720 C C . ILE A 1 216 ? 9.815 10.659 -15.864 1.00 88.75 216 ILE A C 1
ATOM 1722 O O . ILE A 1 216 ? 10.382 9.647 -16.277 1.00 88.75 216 ILE A O 1
ATOM 1726 N N . VAL A 1 217 ? 9.396 10.769 -14.608 1.00 88.88 217 VAL A N 1
ATOM 1727 C CA . VAL A 1 217 ? 9.430 9.656 -13.662 1.00 88.88 217 VAL A CA 1
ATOM 1728 C C . VAL A 1 217 ? 8.150 8.842 -13.804 1.00 88.88 217 VAL A C 1
ATOM 1730 O O . VAL A 1 217 ? 7.049 9.372 -13.662 1.00 88.88 217 VAL A O 1
ATOM 1733 N N . ARG A 1 218 ? 8.294 7.533 -14.031 1.00 87.00 218 ARG A N 1
ATOM 1734 C CA . ARG A 1 218 ? 7.190 6.565 -13.982 1.00 87.00 218 ARG A CA 1
ATOM 1735 C C . ARG A 1 218 ? 7.141 5.890 -12.619 1.00 87.00 218 ARG A C 1
ATOM 1737 O O . ARG A 1 218 ? 8.089 5.202 -12.240 1.00 87.00 218 ARG A O 1
ATOM 1744 N N . LEU A 1 219 ? 6.029 6.058 -11.909 1.00 85.62 219 LEU A N 1
ATOM 1745 C CA . LEU A 1 219 ? 5.773 5.405 -10.625 1.00 85.62 219 LEU A CA 1
ATOM 1746 C C . LEU A 1 219 ? 4.610 4.428 -10.750 1.00 85.62 219 LEU A C 1
ATOM 1748 O O . LEU A 1 219 ? 3.541 4.786 -11.243 1.00 85.62 219 LEU A O 1
ATOM 1752 N N . ASN A 1 220 ? 4.802 3.207 -10.252 1.00 85.06 220 ASN A N 1
ATOM 1753 C CA . ASN A 1 220 ? 3.730 2.221 -10.204 1.00 85.06 220 ASN A CA 1
ATOM 1754 C C . ASN A 1 220 ? 2.678 2.625 -9.170 1.00 85.06 220 ASN A C 1
ATOM 1756 O O . ASN A 1 220 ? 2.988 3.107 -8.073 1.00 85.06 220 ASN A O 1
ATOM 1760 N N . LEU A 1 221 ? 1.424 2.388 -9.528 1.00 84.94 221 LEU A N 1
ATOM 1761 C CA . LEU A 1 221 ? 0.287 2.516 -8.637 1.00 84.94 221 LEU A CA 1
ATOM 1762 C C . LEU A 1 221 ? 0.006 1.154 -7.993 1.00 84.94 221 LEU A C 1
ATOM 1764 O O . LEU A 1 221 ? 0.309 0.115 -8.565 1.00 84.94 221 LEU A O 1
ATOM 1768 N N . SER A 1 222 ? -0.538 1.181 -6.782 1.00 83.12 222 SER A N 1
ATOM 1769 C CA . SER A 1 222 ? -0.975 0.003 -6.018 1.00 83.12 222 SER A CA 1
ATOM 1770 C C . SER A 1 222 ? -2.498 -0.058 -5.913 1.00 83.12 222 SER A C 1
ATOM 1772 O O . SER A 1 222 ? -3.088 -1.134 -5.975 1.00 83.12 222 SER A O 1
ATOM 1774 N N . ASP A 1 223 ? -3.147 1.106 -5.808 1.00 82.62 223 ASP A N 1
ATOM 1775 C CA . ASP A 1 223 ? -4.594 1.249 -5.920 1.00 82.62 223 ASP A CA 1
ATOM 1776 C C . ASP A 1 223 ? -4.988 2.546 -6.642 1.00 82.62 223 ASP A C 1
ATOM 1778 O O . ASP A 1 223 ? -4.211 3.506 -6.712 1.00 82.62 223 ASP A O 1
ATOM 1782 N N . ILE A 1 224 ? -6.207 2.560 -7.186 1.00 81.12 224 ILE A N 1
ATOM 1783 C CA . ILE A 1 224 ? -6.828 3.703 -7.864 1.00 81.12 224 ILE A CA 1
ATOM 1784 C C . ILE A 1 224 ? -8.273 3.860 -7.373 1.00 81.12 224 ILE A C 1
ATOM 1786 O O . ILE A 1 224 ? -8.982 2.883 -7.144 1.00 81.12 224 ILE A O 1
ATOM 1790 N N . SER A 1 225 ? -8.728 5.102 -7.227 1.00 78.88 225 SER A N 1
ATOM 1791 C CA . SER A 1 225 ? -10.117 5.492 -6.962 1.00 78.88 225 SER A CA 1
ATOM 1792 C C . SER A 1 225 ? -10.487 6.752 -7.731 1.00 78.88 225 SER A C 1
ATOM 1794 O O . SER A 1 225 ? -9.615 7.439 -8.260 1.00 78.88 225 SER A O 1
ATOM 1796 N N . MET A 1 226 ? -11.776 7.103 -7.724 1.00 72.75 226 MET A N 1
ATOM 1797 C CA . MET A 1 226 ? -12.248 8.342 -8.354 1.00 72.75 226 MET A CA 1
ATOM 1798 C C . MET A 1 226 ? -11.648 9.614 -7.737 1.00 72.75 226 MET A C 1
ATOM 1800 O O . MET A 1 226 ? -11.596 10.634 -8.411 1.00 72.75 226 MET A O 1
ATOM 1804 N N . SER A 1 227 ? -11.173 9.564 -6.488 1.00 72.69 227 SER A N 1
ATOM 1805 C CA . SER A 1 227 ? -10.546 10.705 -5.808 1.00 72.69 227 SER A CA 1
ATOM 1806 C C . SER A 1 227 ? -9.017 10.637 -5.727 1.00 72.69 227 SER A C 1
ATOM 1808 O O . SER A 1 227 ? -8.415 11.451 -5.034 1.00 72.69 227 SER A O 1
ATOM 1810 N N . GLY A 1 228 ? -8.374 9.671 -6.393 1.00 77.06 228 GLY A N 1
ATOM 1811 C CA . GLY A 1 228 ? -6.911 9.584 -6.454 1.00 77.06 228 GLY A CA 1
ATOM 1812 C C . GLY A 1 228 ? -6.366 8.159 -6.390 1.00 77.06 228 GLY A C 1
ATOM 1813 O O . GLY A 1 228 ? -7.115 7.183 -6.405 1.00 77.06 228 GLY A O 1
ATOM 1814 N N . CYS A 1 229 ? -5.046 8.032 -6.284 1.00 79.88 229 CYS A N 1
ATOM 1815 C CA . CYS A 1 229 ? -4.317 6.763 -6.362 1.00 79.88 229 CYS A CA 1
ATOM 1816 C C . CYS A 1 229 ? -3.269 6.621 -5.253 1.00 79.88 229 CYS A C 1
ATOM 1818 O O . CYS A 1 229 ? -2.826 7.616 -4.676 1.00 79.88 229 CYS A O 1
ATOM 1820 N N . LYS A 1 230 ? -2.854 5.384 -4.965 1.00 80.38 230 LYS A N 1
ATOM 1821 C CA . LYS A 1 230 ? -1.720 5.091 -4.082 1.00 80.38 230 LYS A CA 1
ATOM 1822 C C . LYS A 1 230 ? -0.502 4.693 -4.910 1.00 80.38 230 LYS A C 1
ATOM 1824 O O . LYS A 1 230 ? -0.490 3.633 -5.528 1.00 80.38 230 LYS A O 1
ATOM 1829 N N . LEU A 1 231 ? 0.524 5.531 -4.882 1.00 83.25 231 LEU A N 1
ATOM 1830 C CA . LEU A 1 231 ? 1.799 5.349 -5.581 1.00 83.25 231 LEU A CA 1
ATOM 1831 C C . LEU A 1 231 ? 2.837 4.621 -4.719 1.00 83.25 231 LEU A C 1
ATOM 1833 O O . LEU A 1 231 ? 2.777 4.663 -3.492 1.00 83.25 231 LEU A O 1
ATOM 1837 N N . THR A 1 232 ? 3.784 3.946 -5.368 1.00 79.38 232 THR A N 1
ATOM 1838 C CA . THR A 1 232 ? 4.905 3.257 -4.713 1.00 79.38 232 THR A CA 1
ATOM 1839 C C . THR A 1 232 ? 6.220 3.731 -5.321 1.00 79.38 232 THR A C 1
ATOM 1841 O O . THR A 1 232 ? 6.487 3.471 -6.493 1.00 79.38 232 THR A O 1
ATOM 1844 N N . ASN A 1 233 ? 7.044 4.417 -4.521 1.00 84.94 233 ASN A N 1
ATOM 1845 C CA . ASN A 1 233 ? 8.408 4.755 -4.913 1.00 84.94 233 ASN A CA 1
ATOM 1846 C C . ASN A 1 233 ? 9.371 3.654 -4.451 1.00 84.94 233 ASN A C 1
ATOM 1848 O O . ASN A 1 233 ? 9.564 3.461 -3.252 1.00 84.94 233 ASN A O 1
ATOM 1852 N N . ILE A 1 234 ? 9.958 2.937 -5.407 1.00 83.88 234 ILE A N 1
ATOM 1853 C CA . ILE A 1 234 ? 10.962 1.895 -5.152 1.00 83.88 234 ILE A CA 1
ATOM 1854 C C . ILE A 1 234 ? 12.397 2.416 -5.297 1.00 83.88 234 ILE A C 1
ATOM 1856 O O . ILE A 1 234 ? 13.330 1.738 -4.872 1.00 83.88 234 ILE A O 1
ATOM 1860 N N . ASP A 1 235 ? 12.576 3.601 -5.885 1.00 87.75 235 ASP A N 1
ATOM 1861 C CA . ASP A 1 235 ? 13.883 4.177 -6.180 1.00 87.75 235 ASP A CA 1
ATOM 1862 C C . ASP A 1 235 ? 14.188 5.301 -5.177 1.00 87.75 235 ASP A C 1
ATOM 1864 O O . ASP A 1 235 ? 13.525 6.351 -5.180 1.00 87.75 235 ASP A O 1
ATOM 1868 N N . PRO A 1 236 ? 15.180 5.119 -4.289 1.00 89.12 236 PRO A N 1
ATOM 1869 C CA . PRO A 1 236 ? 15.526 6.132 -3.300 1.00 89.12 236 PRO A CA 1
ATOM 1870 C C . PRO A 1 236 ? 15.945 7.464 -3.938 1.00 89.12 236 PRO A C 1
ATOM 1872 O O . PRO A 1 236 ? 15.690 8.512 -3.344 1.00 89.12 236 PRO A O 1
ATOM 1875 N N . GLU A 1 237 ? 16.495 7.437 -5.154 1.00 92.06 237 GLU A N 1
ATOM 1876 C CA . GLU A 1 237 ? 16.901 8.594 -5.961 1.00 92.06 237 GLU A CA 1
ATOM 1877 C C . GLU A 1 237 ? 15.760 9.596 -6.195 1.00 92.06 237 GLU A C 1
ATOM 1879 O O . GLU A 1 237 ? 16.007 10.786 -6.370 1.00 92.06 237 GLU A O 1
ATOM 1884 N N . PHE A 1 238 ? 14.501 9.146 -6.144 1.00 90.75 238 PHE A N 1
ATOM 1885 C CA . PHE A 1 238 ? 13.338 10.019 -6.309 1.00 90.75 238 PHE A CA 1
ATOM 1886 C C . PHE A 1 238 ? 12.727 10.509 -4.987 1.00 90.75 238 PHE A C 1
ATOM 1888 O O . PHE A 1 238 ? 11.791 11.309 -5.000 1.00 90.75 238 PHE A O 1
ATOM 1895 N N . SER A 1 239 ? 13.244 10.073 -3.834 1.00 88.75 239 SER A N 1
ATOM 1896 C CA . SER A 1 239 ? 12.655 10.388 -2.518 1.00 88.75 239 SER A CA 1
ATOM 1897 C C . SER A 1 239 ? 12.619 11.884 -2.217 1.00 88.75 239 SER A C 1
ATOM 1899 O O . SER A 1 239 ? 11.715 12.341 -1.523 1.00 88.75 239 SER A O 1
ATOM 1901 N N . PHE A 1 240 ? 13.572 12.650 -2.755 1.00 89.50 240 PHE A N 1
ATOM 1902 C CA . PHE A 1 240 ? 13.593 14.104 -2.599 1.00 89.50 240 PHE A CA 1
ATOM 1903 C C . PHE A 1 240 ? 12.338 14.766 -3.197 1.00 89.50 240 PHE A C 1
ATOM 1905 O O . PHE A 1 240 ? 11.803 15.701 -2.609 1.00 89.50 240 PHE A O 1
ATOM 1912 N N . PHE A 1 241 ? 11.840 14.244 -4.324 1.00 87.62 241 PHE A N 1
ATOM 1913 C CA . PHE A 1 241 ? 10.678 14.771 -5.050 1.00 87.62 241 PHE A CA 1
ATOM 1914 C C . PHE A 1 241 ? 9.349 14.197 -4.551 1.00 87.62 241 PHE A C 1
ATOM 1916 O O . PHE A 1 241 ? 8.312 14.851 -4.646 1.00 87.62 241 PHE A O 1
ATOM 1923 N N . PHE A 1 242 ? 9.372 12.978 -4.010 1.00 86.06 242 PHE A N 1
ATOM 1924 C CA . PHE A 1 242 ? 8.189 12.267 -3.526 1.00 86.06 242 PHE A CA 1
ATOM 1925 C C . PHE A 1 242 ? 8.243 12.096 -2.009 1.00 86.06 242 PHE A C 1
ATOM 1927 O O . PHE A 1 242 ? 8.284 10.977 -1.489 1.00 86.06 242 PHE A O 1
ATOM 1934 N N . GLN A 1 243 ? 8.229 13.222 -1.298 1.00 79.06 243 GLN A N 1
ATOM 1935 C CA . GLN A 1 243 ? 8.185 13.231 0.159 1.00 79.06 243 GLN A CA 1
ATOM 1936 C C . GLN A 1 243 ? 6.819 12.777 0.683 1.00 79.06 243 GLN A C 1
ATOM 1938 O O . GLN A 1 243 ? 5.779 12.926 0.035 1.00 79.06 243 GLN A O 1
ATOM 1943 N N . GLU A 1 244 ? 6.815 12.210 1.889 1.00 74.81 244 GLU A N 1
ATOM 1944 C CA . GLU A 1 244 ? 5.573 11.832 2.553 1.00 74.81 244 GLU A CA 1
ATOM 1945 C C . GLU A 1 244 ? 4.659 13.052 2.708 1.00 74.81 244 GLU A C 1
ATOM 1947 O O . GLU A 1 244 ? 5.068 14.123 3.142 1.00 74.81 244 GLU A O 1
ATOM 1952 N N . GLN A 1 245 ? 3.388 12.850 2.377 1.00 70.62 245 GLN A N 1
ATOM 1953 C CA . GLN A 1 245 ? 2.315 13.833 2.445 1.00 70.62 245 GLN A CA 1
ATOM 1954 C C . GLN A 1 245 ? 2.328 14.952 1.392 1.00 70.62 245 GLN A C 1
ATOM 1956 O O . GLN A 1 245 ? 1.446 15.809 1.458 1.00 70.62 245 GLN A O 1
ATOM 1961 N N . SER A 1 246 ? 3.211 14.919 0.389 1.00 75.81 246 SER A N 1
ATOM 1962 C CA . SER A 1 246 ? 3.168 15.864 -0.738 1.00 75.81 246 SER A CA 1
ATOM 1963 C C . SER A 1 246 ? 1.882 15.711 -1.557 1.00 75.81 246 SER A C 1
ATOM 1965 O O . SER A 1 246 ? 1.519 14.596 -1.931 1.00 75.81 246 SER A O 1
ATOM 1967 N N . ILE A 1 247 ? 1.198 16.819 -1.851 1.00 73.88 247 ILE A N 1
ATOM 1968 C CA . ILE A 1 247 ? -0.017 16.853 -2.680 1.00 73.88 247 ILE A CA 1
ATOM 1969 C C . ILE A 1 247 ? 0.349 17.395 -4.061 1.00 73.88 247 ILE A C 1
ATOM 1971 O O . ILE A 1 247 ? 1.009 18.424 -4.173 1.00 73.88 247 ILE A O 1
ATOM 1975 N N . PHE A 1 248 ? -0.078 16.686 -5.100 1.00 76.12 248 PHE A N 1
ATOM 1976 C CA . PHE A 1 248 ? 0.085 17.061 -6.495 1.00 76.12 248 PHE A CA 1
ATOM 1977 C C . PHE A 1 248 ? -1.292 17.253 -7.114 1.00 76.12 248 PHE A C 1
ATOM 1979 O O . PHE A 1 248 ? -2.064 16.297 -7.209 1.00 76.12 248 PHE A O 1
ATOM 1986 N N . ASP A 1 249 ? -1.569 18.476 -7.550 1.00 72.12 249 ASP A N 1
ATOM 1987 C CA . ASP A 1 249 ? -2.819 18.853 -8.202 1.00 72.12 249 ASP A CA 1
ATOM 1988 C C . ASP A 1 249 ? -2.673 18.878 -9.729 1.00 72.12 249 ASP A C 1
ATOM 1990 O O . ASP A 1 249 ? -1.572 19.037 -10.264 1.00 72.12 249 ASP A O 1
ATOM 1994 N N . ASP A 1 250 ? -3.798 18.710 -10.430 1.00 69.50 250 ASP A N 1
ATOM 1995 C CA . ASP A 1 250 ? -3.913 18.862 -11.887 1.00 69.50 250 ASP A CA 1
ATOM 1996 C C . ASP A 1 250 ? -2.996 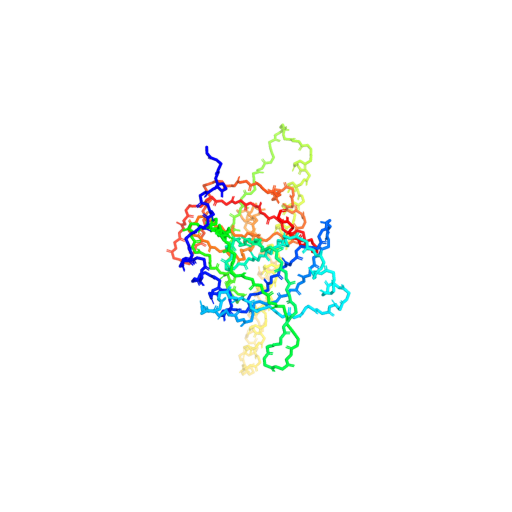17.957 -12.738 1.00 69.50 250 ASP A C 1
ATOM 1998 O O . ASP A 1 250 ? -2.546 18.336 -13.824 1.00 69.50 250 ASP A O 1
ATOM 2002 N N . ARG A 1 251 ? -2.745 16.715 -12.303 1.00 72.50 251 ARG A N 1
ATOM 2003 C CA . ARG A 1 251 ? -1.903 15.773 -13.061 1.00 72.50 251 ARG A CA 1
ATOM 2004 C C . ARG A 1 251 ? -2.738 14.877 -13.989 1.00 72.50 251 ARG A C 1
ATOM 2006 O O . ARG A 1 251 ? -3.781 14.372 -13.567 1.00 72.50 251 ARG A O 1
ATOM 2013 N N . PRO A 1 252 ? -2.316 14.659 -15.250 1.00 71.06 252 PRO A N 1
ATOM 2014 C CA . PRO A 1 252 ? -3.003 13.744 -16.153 1.00 71.06 252 PRO A CA 1
ATOM 2015 C C . PRO A 1 252 ? -2.705 12.289 -15.767 1.00 71.06 252 PRO A C 1
ATOM 2017 O O . PRO A 1 252 ? -1.565 11.837 -15.831 1.00 71.06 252 PRO A O 1
ATOM 2020 N N . LEU A 1 253 ? -3.738 11.537 -15.395 1.00 71.69 253 LEU A N 1
ATOM 2021 C CA . LEU A 1 253 ? -3.675 10.084 -15.283 1.00 71.69 253 LEU A CA 1
ATOM 2022 C C . LEU A 1 253 ? -4.085 9.470 -16.622 1.00 71.69 253 LEU A C 1
ATOM 2024 O O . LEU A 1 253 ? -5.232 9.622 -17.051 1.00 71.69 253 LEU A O 1
ATOM 2028 N N . VAL A 1 254 ? -3.149 8.782 -17.274 1.00 66.31 254 VAL A N 1
ATOM 2029 C CA . VAL A 1 254 ? -3.376 8.117 -18.561 1.00 66.31 254 VAL A CA 1
ATOM 2030 C C . VAL A 1 254 ? -3.901 6.705 -18.316 1.00 66.31 254 VAL A C 1
ATOM 2032 O O . VAL A 1 254 ? -3.250 5.883 -17.677 1.00 66.31 254 VAL A O 1
ATOM 2035 N N . MET A 1 255 ? -5.088 6.417 -18.838 1.00 62.97 255 MET A N 1
ATOM 2036 C CA . MET A 1 255 ? -5.679 5.081 -18.891 1.00 62.97 255 MET A CA 1
ATOM 2037 C C . MET A 1 255 ? -5.800 4.624 -20.354 1.00 62.97 255 MET A C 1
ATOM 2039 O O . MET A 1 255 ? -5.783 5.470 -21.248 1.00 62.97 255 MET A O 1
ATOM 2043 N N . PRO A 1 256 ? -5.987 3.315 -20.632 1.00 57.88 256 PRO A N 1
ATOM 2044 C CA . PRO A 1 256 ? -5.991 2.777 -21.999 1.00 57.88 256 PRO A CA 1
ATOM 2045 C C . PRO A 1 256 ? -6.915 3.487 -23.006 1.00 57.88 256 PRO A C 1
ATOM 2047 O O . PRO A 1 256 ? -6.669 3.421 -24.208 1.00 57.88 256 PRO A O 1
ATOM 2050 N N . HIS A 1 257 ? -7.972 4.163 -22.539 1.00 70.56 257 HIS A N 1
ATOM 2051 C CA . HIS A 1 257 ? -8.968 4.822 -23.394 1.00 70.56 257 HIS A CA 1
ATOM 2052 C C . HIS A 1 257 ? -9.328 6.253 -22.966 1.00 70.56 257 HIS A C 1
ATOM 2054 O O . HIS A 1 257 ? -10.235 6.845 -23.545 1.00 70.56 257 HIS A O 1
ATOM 2060 N N . THR A 1 258 ? -8.675 6.813 -21.943 1.00 67.75 258 THR A N 1
ATOM 2061 C CA . THR A 1 258 ? -8.994 8.163 -21.454 1.00 67.75 258 THR A CA 1
ATOM 2062 C C . THR A 1 258 ? -7.841 8.756 -20.656 1.00 67.75 258 THR A C 1
ATOM 2064 O O . THR A 1 258 ? -7.101 8.030 -19.997 1.00 67.75 258 THR A O 1
ATOM 2067 N N . THR A 1 259 ? -7.740 10.081 -20.655 1.00 71.06 259 THR A N 1
ATOM 2068 C CA . THR A 1 259 ? -6.866 10.826 -19.746 1.00 71.06 259 THR A CA 1
ATOM 2069 C C . THR A 1 259 ? -7.743 11.617 -18.788 1.00 71.06 259 THR A C 1
ATOM 2071 O O . THR A 1 259 ? -8.602 12.380 -19.226 1.00 71.06 259 THR A O 1
ATOM 2074 N N . VAL A 1 260 ? -7.554 11.428 -17.483 1.00 70.88 260 VAL A N 1
ATOM 2075 C CA . VAL A 1 260 ? -8.356 12.088 -16.439 1.00 70.88 260 VAL A CA 1
ATOM 2076 C C . VAL A 1 260 ? -7.448 12.984 -15.607 1.00 70.88 260 VAL A C 1
ATOM 2078 O O . VAL A 1 260 ? -6.363 12.563 -15.216 1.00 70.88 260 VAL A O 1
ATOM 2081 N N . LYS A 1 261 ? -7.875 14.219 -15.325 1.00 70.88 261 LYS A N 1
ATOM 2082 C CA . LYS A 1 261 ? -7.178 15.081 -14.363 1.00 70.88 261 LYS A CA 1
ATOM 2083 C C . LYS A 1 261 ? -7.431 14.572 -12.951 1.00 70.88 261 LYS A C 1
ATOM 2085 O O . LYS A 1 261 ? -8.587 14.412 -12.563 1.00 70.88 261 LYS A O 1
ATOM 2090 N N . VAL A 1 262 ? -6.366 14.333 -12.197 1.00 69.44 262 VAL A N 1
ATOM 2091 C CA . VAL A 1 262 ? -6.450 13.853 -10.818 1.00 69.44 262 VAL A CA 1
ATOM 2092 C C . VAL A 1 262 ? -5.539 14.661 -9.901 1.00 69.44 262 VAL A C 1
ATOM 2094 O O . VAL A 1 262 ? -4.462 15.106 -10.301 1.00 69.44 262 VAL A O 1
ATOM 2097 N N . THR A 1 263 ? -5.974 14.797 -8.652 1.00 73.06 263 THR A N 1
ATOM 2098 C CA . THR A 1 263 ? -5.126 15.191 -7.527 1.00 73.06 263 THR A CA 1
ATOM 2099 C C . THR A 1 263 ? -4.674 13.928 -6.802 1.00 73.06 263 THR A C 1
ATOM 2101 O O . THR A 1 263 ? -5.480 13.025 -6.562 1.00 73.06 263 THR A O 1
ATOM 2104 N N . PHE A 1 264 ? -3.398 13.839 -6.428 1.00 74.88 264 PHE A N 1
ATOM 2105 C CA . PHE A 1 264 ? -2.892 12.723 -5.630 1.00 74.88 264 PHE A CA 1
ATOM 2106 C C . PHE A 1 264 ? -1.967 13.182 -4.505 1.00 74.88 264 PHE A C 1
ATOM 2108 O O . PHE A 1 264 ? -1.258 14.177 -4.616 1.00 74.88 264 PHE A O 1
ATOM 2115 N N . LYS A 1 265 ? -1.963 12.422 -3.405 1.00 74.31 265 LYS A N 1
ATOM 2116 C CA . LYS A 1 265 ? -1.079 12.626 -2.254 1.00 74.31 265 LYS A CA 1
ATOM 2117 C C . LYS A 1 265 ? -0.049 11.501 -2.200 1.00 74.31 265 LYS A C 1
ATOM 2119 O O . LYS A 1 265 ? -0.422 10.329 -2.188 1.00 74.31 265 LYS A O 1
ATOM 2124 N N . VAL A 1 266 ? 1.233 11.842 -2.137 1.00 76.06 266 VAL A N 1
ATOM 2125 C CA . VAL A 1 266 ? 2.323 10.888 -1.920 1.00 76.06 266 VAL A CA 1
ATOM 2126 C C . VAL A 1 266 ? 2.254 10.386 -0.483 1.00 76.06 266 VAL A C 1
ATOM 2128 O O . VAL A 1 266 ? 2.309 11.159 0.470 1.00 76.06 266 VAL A O 1
ATOM 2131 N N . VAL A 1 267 ? 2.123 9.073 -0.316 1.00 68.25 267 VAL A N 1
ATOM 2132 C CA . VAL A 1 267 ? 2.186 8.402 0.986 1.00 68.25 267 VAL A CA 1
ATOM 2133 C C . VAL A 1 267 ? 3.191 7.271 0.835 1.00 68.25 267 VAL A C 1
ATOM 2135 O O . VAL A 1 267 ? 2.860 6.204 0.321 1.00 68.25 267 VAL A O 1
ATOM 2138 N N . SER A 1 268 ? 4.444 7.542 1.195 1.00 63.34 268 SER A N 1
ATOM 2139 C CA . SER A 1 268 ? 5.493 6.527 1.179 1.00 63.34 268 SER A CA 1
ATOM 2140 C C . SER A 1 268 ? 5.326 5.631 2.400 1.00 63.34 268 SER A C 1
ATOM 2142 O O . SER A 1 268 ? 5.168 6.122 3.513 1.00 63.34 268 SER A O 1
ATOM 2144 N N . VAL A 1 269 ? 5.343 4.315 2.197 1.00 55.28 269 VAL A N 1
ATOM 2145 C CA . VAL A 1 269 ? 5.435 3.358 3.300 1.00 55.28 269 VAL A CA 1
ATOM 2146 C C . VAL A 1 269 ? 6.871 2.870 3.315 1.00 55.28 269 VAL A C 1
ATOM 2148 O O . VAL A 1 269 ? 7.307 2.206 2.373 1.00 55.28 269 VAL A O 1
ATOM 2151 N N . ARG A 1 270 ? 7.622 3.193 4.371 1.00 51.56 270 ARG A N 1
ATOM 2152 C CA . ARG A 1 270 ? 8.968 2.635 4.539 1.00 51.56 270 ARG A CA 1
ATOM 2153 C C . ARG A 1 270 ? 8.864 1.107 4.608 1.00 51.56 270 ARG A C 1
ATOM 2155 O O . ARG A 1 270 ? 8.104 0.605 5.443 1.00 51.56 270 ARG A O 1
ATOM 2162 N N . PRO A 1 271 ? 9.621 0.349 3.795 1.00 39.12 271 PRO A N 1
ATOM 2163 C CA . PRO A 1 271 ? 9.664 -1.103 3.917 1.00 39.12 271 PRO A CA 1
ATOM 2164 C C . PRO A 1 271 ? 10.058 -1.485 5.352 1.00 39.12 271 PRO A C 1
ATOM 2166 O O . PRO A 1 271 ? 11.150 -1.156 5.806 1.00 39.12 271 PRO A O 1
ATOM 2169 N N . GLY A 1 272 ? 9.149 -2.130 6.088 1.00 48.12 272 GLY A N 1
ATOM 2170 C CA . GLY A 1 272 ? 9.390 -2.598 7.459 1.00 48.12 272 GLY A CA 1
ATOM 2171 C C . GLY A 1 272 ? 8.815 -1.738 8.591 1.00 48.12 272 GLY A C 1
ATOM 2172 O O . GLY A 1 272 ? 8.903 -2.153 9.745 1.00 48.12 272 GLY A O 1
ATOM 2173 N N . VAL A 1 273 ? 8.170 -0.602 8.305 1.00 39.50 273 VAL A N 1
ATOM 2174 C CA . VAL A 1 273 ? 7.380 0.122 9.312 1.00 39.50 273 VAL A CA 1
ATOM 2175 C C . VAL A 1 273 ? 5.908 -0.129 9.025 1.00 39.50 273 VAL A C 1
ATOM 2177 O O . VAL A 1 273 ? 5.369 0.306 8.012 1.00 39.50 273 VAL A O 1
ATOM 2180 N N . THR A 1 274 ? 5.260 -0.887 9.909 1.00 33.44 274 THR A N 1
ATOM 2181 C CA . THR A 1 274 ? 3.800 -0.937 9.938 1.00 33.44 274 THR A CA 1
ATOM 2182 C C . THR A 1 274 ? 3.307 0.469 10.236 1.00 33.44 274 THR A C 1
ATOM 2184 O O . THR A 1 274 ? 3.667 1.042 11.264 1.00 33.44 274 THR A O 1
ATOM 2187 N N . ASP A 1 275 ? 2.530 1.019 9.306 1.00 32.56 275 ASP A N 1
ATOM 2188 C CA . ASP A 1 275 ? 1.823 2.286 9.458 1.00 32.56 275 ASP A CA 1
ATOM 2189 C C . ASP A 1 275 ? 0.987 2.177 10.743 1.00 32.56 275 ASP A C 1
ATOM 2191 O O . ASP A 1 275 ? -0.011 1.449 10.796 1.00 32.56 275 ASP A O 1
ATOM 2195 N N . LYS A 1 276 ? 1.470 2.781 11.834 1.00 30.47 276 LYS A N 1
ATOM 2196 C CA . LYS A 1 276 ? 0.659 2.951 13.036 1.00 30.47 276 LYS A CA 1
ATOM 2197 C C . LYS A 1 276 ? -0.197 4.196 12.815 1.00 30.47 276 LYS A C 1
ATOM 2199 O O . LYS A 1 276 ? 0.350 5.188 12.341 1.00 30.47 276 LYS A O 1
ATOM 2204 N N . PRO A 1 277 ? -1.502 4.115 13.120 1.00 39.09 277 PRO A N 1
ATOM 2205 C CA . PRO A 1 277 ? -2.425 5.228 12.942 1.00 39.09 277 PRO A CA 1
ATOM 2206 C C . PRO A 1 277 ? -2.003 6.460 13.745 1.00 39.09 277 PRO A C 1
ATOM 2208 O O . PRO A 1 277 ? -1.380 6.282 14.821 1.00 39.09 277 PRO A O 1
#

pLDDT: mean 85.93, std 12.76, range [30.47, 97.44]

Sequence (277 aa):
MSDDDSAMLRNRAMIVNNLAMLVKNKCNVSASLGGKETLLTVLIAINHKEGTIVLDYGSSDFLNKKLLSVKNPQFNTVFNGIQVSFHVDQVRVGKYKGADCFMISIPDSLYWYNRREYYRVETPTLNPAYIEVELAEPEENSSLEYKEAFAVAIAKINDKLLAAIQAEIAEEQQAWQRAYQKMTIDSKIKAKRERQIFEEEREANPVVPDPKMAKIVRLNLSDISMSGCKLTNIDPEFSFFFQEQSIFDDRPLVMPHTTVKVTFKVVSVRPGVTDKP

Radius of gyration: 28.84 Å; Cα contacts (8 Å, |Δi|>4): 404; chains: 1; bounding box: 57×58×82 Å

Mean predicted aligned error: 11.68 Å

Solvent-accessible surface area (backbone atoms only — not comparable to full-atom values): 15852 Å² total; per-residue (Å²): 132,67,76,69,63,80,30,48,40,61,52,64,70,58,45,51,52,55,52,47,54,39,24,75,66,51,36,61,31,38,34,48,60,59,94,90,47,67,41,60,30,31,35,67,42,73,40,83,89,81,41,33,32,35,29,46,62,39,98,42,68,69,52,49,58,47,46,55,71,36,74,52,35,41,37,38,36,71,59,97,78,24,46,35,38,38,47,33,72,52,51,40,85,45,71,56,98,85,41,71,22,36,36,30,60,64,51,76,43,32,38,55,38,67,84,65,92,58,72,70,48,71,44,49,86,92,63,64,45,55,43,69,43,76,63,80,78,76,56,94,87,50,53,68,69,56,48,53,45,49,53,50,32,37,53,53,38,45,53,52,44,51,51,50,53,52,50,54,52,50,50,51,52,49,52,48,51,62,52,54,73,76,47,54,74,72,57,42,58,53,51,52,54,55,49,50,52,52,50,53,53,37,69,77,52,65,92,69,75,60,76,83,54,44,45,41,46,77,35,44,39,55,31,41,36,91,79,31,48,41,57,52,86,87,55,76,63,47,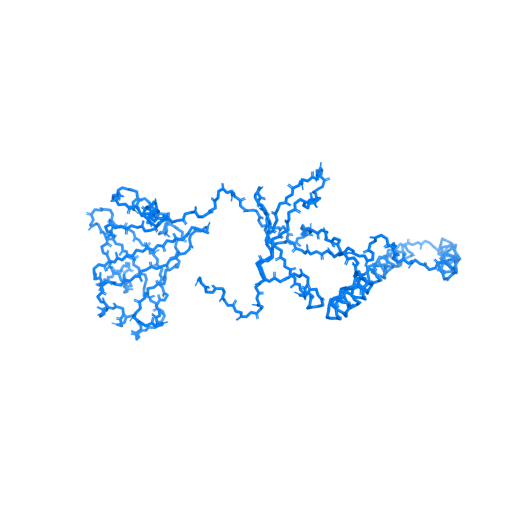43,86,81,58,37,72,69,43,74,46,71,79,39,66,42,70,52,102,87,49,73,45,78,37,43,38,52,38,60,71,73,61,91,90,56,80,87,72,132

Nearest PDB structures (foldseek):
  5y6f-assembly1_A  TM=6.424E-01  e=4.736E-12  Escherichia coli K-12
  5y6h-assembly1_A  TM=9.466E-01  e=1.655E-08  Escherichia coli K-12
  3kyf-assembly1_A  TM=8.161E-01  e=9.426E-09  Pseudomonas putida KT2440
  2gjg-assembly1_A-2  TM=5.231E-01  e=1.191E-06  Pseudomonas putida KT2440
  5kgo-assembly1_D  TM=5.027E-01  e=1.585E-05  Klebsiella pneumoniae

Foldseek 3Di:
DDPQVVQKDQDPVVLLVVLVVQQVVQFWKWKDLPDPDTFIWTFPDADPVVQKTKIAHGPDPVVSVSQQVDAFIKIWGADLNWTKIFTFGGWDWDDDPRDIIIMTGRGSMMRTHDPDPWDKDFADPVDFFKFKDFDDDDDPPRDPVVNVLQVLLLVVQQVVQVVVVVVVVVVVVVVLVVVLVPDDPVVNVVSVVVVVVVVVVCVVPPDGDDPVSSRIDIWTFGMAIPAGTATEDPDVSCCVVQDAFDKDFQGWRDDPPDTDGHIYTRHYDDVPDDPDD

Secondary structure (DSSP, 8-state):
--GGGTTEE--HHHHHHHHHHHHHTT-EEEEE-STT-EEEEEEEEEETTTTEEEEEPPS-HHHHHHHTT-SS-EEEEEETTEEEEEE-S--EEEEETTEEEEEEEPPS-EEEE---SS-EEEPPSSS--EEEEEPPPPPTTS-HHHHHHHHHHHHHHHHHHHHHHHHHHHHHHHHHHHHHHTS-HHHHHHHHHHHHHHHHHHHHS-----TTTTTEEEEEEEEEETTEEEEE---GGGTTTS-TT-EEEEEEEEETTEEEEEEEE-----TT-----